Protein AF-A0A5J6V3A1-F1 (afdb_monomer_lite)

Radius of gyration: 22.21 Å; chains: 1; bounding box: 50×38×65 Å

Structure (mmCIF, N/CA/C/O backbone):
data_AF-A0A5J6V3A1-F1
#
_entry.id   AF-A0A5J6V3A1-F1
#
loop_
_atom_site.group_PDB
_atom_site.id
_atom_site.type_symbol
_atom_site.label_atom_id
_atom_site.label_alt_id
_atom_site.label_comp_id
_atom_site.label_asym_id
_atom_site.label_entity_id
_atom_site.label_seq_id
_atom_site.pdbx_PDB_ins_code
_atom_site.Cartn_x
_atom_site.Cartn_y
_atom_site.Cartn_z
_atom_site.occupancy
_atom_site.B_iso_or_equiv
_atom_site.auth_seq_id
_atom_site.auth_comp_id
_atom_site.auth_asym_id
_atom_site.auth_atom_id
_atom_site.pdbx_PDB_model_num
ATOM 1 N N . MET A 1 1 ? 9.338 -2.846 -29.644 1.00 92.56 1 MET A N 1
ATOM 2 C CA . MET A 1 1 ? 8.133 -1.983 -29.623 1.00 92.56 1 MET A CA 1
ATOM 3 C C . MET A 1 1 ? 8.100 -1.282 -28.281 1.00 92.56 1 MET A C 1
ATOM 5 O O . MET A 1 1 ? 8.384 -1.949 -27.296 1.00 92.56 1 MET A O 1
ATOM 9 N N . THR A 1 2 ? 7.813 0.016 -28.236 1.00 95.12 2 THR A N 1
ATOM 10 C CA . THR A 1 2 ? 7.648 0.741 -26.967 1.00 95.12 2 THR A CA 1
ATOM 11 C C . THR A 1 2 ? 6.219 0.619 -26.438 1.00 95.12 2 THR A C 1
ATOM 13 O O . THR A 1 2 ? 5.300 0.326 -27.207 1.00 95.12 2 THR A O 1
ATOM 16 N N . PHE A 1 3 ? 6.050 0.795 -25.132 1.00 95.31 3 PHE A N 1
ATOM 17 C CA . PHE A 1 3 ? 4.765 0.828 -24.439 1.00 95.31 3 PHE A CA 1
ATOM 18 C C . PHE A 1 3 ? 4.847 1.762 -23.229 1.00 95.31 3 PHE A C 1
ATOM 20 O O . PHE A 1 3 ? 5.939 2.014 -22.716 1.00 95.31 3 PHE A O 1
ATOM 27 N N . ASP A 1 4 ? 3.701 2.266 -22.789 1.00 95.00 4 ASP A N 1
ATOM 28 C CA . ASP A 1 4 ? 3.637 3.192 -21.663 1.00 95.00 4 ASP A CA 1
ATOM 29 C C . ASP A 1 4 ? 3.921 2.459 -20.347 1.00 95.00 4 ASP A C 1
ATOM 31 O O . ASP A 1 4 ? 3.478 1.329 -20.138 1.00 95.00 4 ASP A O 1
ATOM 35 N N . VAL A 1 5 ? 4.674 3.111 -19.464 1.00 95.62 5 VAL A N 1
ATOM 36 C CA . VAL A 1 5 ? 4.904 2.673 -18.083 1.00 95.62 5 VAL A CA 1
ATOM 37 C C . VAL A 1 5 ? 4.586 3.836 -17.147 1.00 95.62 5 VAL A C 1
ATOM 39 O O . VAL A 1 5 ? 4.706 4.988 -17.569 1.00 95.62 5 VAL A O 1
ATOM 42 N N . PRO A 1 6 ? 4.217 3.568 -15.885 1.00 94.00 6 PRO A N 1
ATOM 43 C CA . PRO A 1 6 ? 4.118 4.599 -14.863 1.00 94.00 6 PRO A CA 1
ATOM 44 C C . PRO A 1 6 ? 5.380 5.456 -14.803 1.00 94.00 6 PRO A C 1
ATOM 46 O O . PRO A 1 6 ? 6.476 4.957 -14.522 1.00 94.00 6 PRO A O 1
ATOM 49 N N . THR A 1 7 ? 5.217 6.751 -15.061 1.00 94.94 7 THR A N 1
ATOM 50 C CA . THR A 1 7 ? 6.328 7.699 -15.102 1.00 94.94 7 THR A CA 1
ATOM 51 C C . THR A 1 7 ? 5.914 9.088 -14.642 1.00 94.94 7 THR A C 1
ATOM 53 O O . THR A 1 7 ? 4.738 9.440 -14.689 1.00 94.94 7 THR A O 1
ATOM 56 N N . TYR A 1 8 ? 6.887 9.894 -14.221 1.00 92.81 8 TYR A N 1
ATOM 57 C CA . TYR A 1 8 ? 6.699 11.294 -13.843 1.00 92.81 8 TYR A CA 1
ATOM 58 C C . TYR A 1 8 ? 7.829 12.174 -14.388 1.00 92.81 8 TYR A C 1
ATOM 60 O O . TYR A 1 8 ? 8.911 11.678 -14.711 1.00 92.81 8 TYR A O 1
ATOM 68 N N . GLU A 1 9 ? 7.576 13.479 -14.499 1.00 91.88 9 GLU A N 1
ATOM 69 C CA . GLU A 1 9 ? 8.603 14.443 -14.893 1.00 91.88 9 GLU A CA 1
ATOM 70 C C . GLU A 1 9 ? 9.568 14.700 -13.732 1.00 91.88 9 GLU A C 1
ATOM 72 O O . GLU A 1 9 ? 9.163 15.130 -12.650 1.00 91.88 9 GLU A O 1
ATOM 77 N N . TRP A 1 10 ? 10.861 14.479 -13.966 1.00 88.31 10 TRP A N 1
ATOM 78 C CA . TRP A 1 10 ? 11.903 14.741 -12.974 1.00 88.31 10 TRP A CA 1
ATOM 79 C C . TRP A 1 10 ? 13.018 15.603 -13.550 1.00 88.31 10 TRP A C 1
ATOM 81 O O . TRP A 1 10 ? 13.708 15.211 -14.491 1.00 88.31 10 TRP A O 1
ATOM 91 N N . GLY A 1 11 ? 13.214 16.775 -12.943 1.00 83.25 11 GLY A N 1
ATOM 92 C CA . GLY A 1 11 ? 14.235 17.748 -13.336 1.00 83.25 11 GLY A CA 1
ATOM 93 C C . GLY A 1 11 ? 15.641 17.469 -12.799 1.00 83.25 11 GLY A C 1
ATOM 94 O O . GLY A 1 11 ? 16.512 18.308 -12.995 1.00 83.25 11 GLY A O 1
ATOM 95 N N . ARG A 1 12 ? 15.871 16.327 -12.128 1.00 79.19 12 ARG A N 1
ATOM 96 C CA . ARG A 1 12 ? 17.142 15.955 -11.460 1.00 79.19 12 ARG A CA 1
ATOM 97 C C . ARG A 1 12 ? 17.526 16.823 -10.253 1.00 79.19 12 ARG A C 1
ATOM 99 O O . ARG A 1 12 ? 18.622 16.687 -9.713 1.00 79.19 12 ARG A O 1
ATOM 106 N N . ASP A 1 13 ? 16.613 17.677 -9.799 1.00 68.44 13 ASP A N 1
ATOM 107 C CA . ASP A 1 13 ? 16.773 18.479 -8.590 1.00 68.44 13 ASP A CA 1
ATOM 108 C C . ASP A 1 13 ? 16.207 17.716 -7.381 1.00 68.44 13 ASP A C 1
ATOM 110 O O . ASP A 1 13 ? 15.002 17.480 -7.290 1.00 68.44 13 ASP A O 1
ATOM 114 N N . GLY A 1 14 ? 17.082 17.342 -6.442 1.00 62.19 14 GLY A N 1
ATOM 115 C CA . GLY A 1 14 ? 16.718 16.615 -5.220 1.00 62.19 14 GLY A CA 1
ATOM 116 C C . GLY A 1 14 ? 16.591 15.097 -5.411 1.00 62.19 14 GLY A C 1
ATOM 117 O O . GLY A 1 14 ? 16.092 14.614 -6.426 1.00 62.19 14 GLY A O 1
ATOM 118 N N . GLY A 1 15 ? 17.056 14.346 -4.410 1.00 57.41 15 GLY A N 1
ATOM 119 C CA . GLY A 1 15 ? 16.914 12.893 -4.318 1.00 57.41 15 GLY A CA 1
ATOM 120 C C . GLY A 1 15 ? 16.138 12.520 -3.059 1.00 57.41 15 GLY A C 1
ATOM 121 O O . GLY A 1 15 ? 16.185 13.245 -2.066 1.00 57.41 15 GLY A O 1
ATOM 122 N N . MET A 1 16 ? 15.403 11.411 -3.105 1.00 64.12 16 MET A N 1
ATOM 123 C CA . MET A 1 16 ? 14.977 10.744 -1.876 1.00 64.12 16 MET A CA 1
ATOM 124 C C . MET A 1 16 ? 16.150 9.884 -1.385 1.00 64.12 16 MET A C 1
ATOM 126 O O . MET A 1 16 ? 16.765 9.173 -2.177 1.00 64.12 16 MET A O 1
ATOM 130 N N . ASP A 1 17 ? 16.479 9.976 -0.094 1.00 68.00 17 ASP A N 1
ATOM 131 C CA . ASP A 1 17 ? 17.671 9.342 0.497 1.00 68.00 17 ASP A CA 1
ATOM 132 C C . ASP A 1 17 ? 17.506 7.829 0.755 1.00 68.00 17 ASP A C 1
ATOM 134 O O . ASP A 1 17 ? 18.396 7.194 1.330 1.00 68.00 17 ASP A O 1
ATOM 138 N N . ALA A 1 18 ? 16.374 7.230 0.368 1.00 81.81 18 ALA A N 1
ATOM 139 C CA . ALA A 1 18 ? 16.118 5.816 0.601 1.00 81.81 18 ALA A CA 1
ATOM 140 C C . ALA A 1 18 ? 16.573 4.949 -0.586 1.00 81.81 18 ALA A C 1
ATOM 142 O O . ALA A 1 18 ? 16.558 5.355 -1.748 1.00 81.81 18 ALA A O 1
ATOM 143 N N . GLY A 1 19 ? 17.013 3.728 -0.278 1.00 88.81 19 GLY A N 1
ATOM 144 C CA . GLY A 1 19 ? 17.429 2.752 -1.279 1.00 88.81 19 GLY A CA 1
ATOM 145 C C . GLY A 1 19 ? 16.261 1.878 -1.719 1.00 88.81 19 GLY A C 1
ATOM 146 O O . GLY A 1 19 ? 15.677 1.169 -0.902 1.00 88.81 19 GLY A O 1
ATOM 147 N N . VAL A 1 20 ? 15.968 1.876 -3.015 1.00 91.56 20 VAL A N 1
ATOM 148 C CA . VAL A 1 20 ? 15.011 0.969 -3.652 1.00 91.56 20 VAL A CA 1
ATOM 149 C C . VAL A 1 20 ? 15.781 -0.211 -4.227 1.00 91.56 20 VAL A C 1
ATOM 151 O O . VAL A 1 20 ? 16.593 -0.043 -5.132 1.00 91.56 20 VAL A O 1
ATOM 154 N N . THR A 1 21 ? 15.561 -1.416 -3.703 1.00 94.62 21 THR A N 1
ATOM 155 C CA . THR A 1 21 ? 16.256 -2.631 -4.158 1.00 94.62 21 THR A CA 1
ATOM 156 C C . THR A 1 21 ? 15.282 -3.787 -4.327 1.00 94.62 21 THR A C 1
ATOM 158 O O . THR A 1 21 ? 14.462 -4.058 -3.453 1.00 94.62 21 THR A O 1
ATOM 161 N N . GLY A 1 22 ? 15.398 -4.506 -5.439 1.00 95.88 22 GLY A N 1
ATOM 162 C CA . GLY A 1 22 ? 14.545 -5.647 -5.759 1.00 95.88 22 GLY A CA 1
ATOM 163 C C . GLY A 1 22 ? 14.758 -6.083 -7.198 1.00 95.88 22 GLY A C 1
ATOM 164 O O . GLY A 1 22 ? 15.823 -5.845 -7.759 1.00 95.88 22 GLY A O 1
ATOM 165 N N . HIS A 1 23 ? 13.762 -6.727 -7.789 1.00 97.44 23 HIS A N 1
ATOM 166 C CA . HIS A 1 23 ? 13.745 -7.097 -9.200 1.00 97.44 23 HIS A CA 1
ATOM 167 C C . HIS A 1 23 ? 12.612 -6.370 -9.917 1.00 97.44 23 HIS A C 1
ATOM 169 O O . HIS A 1 23 ? 11.552 -6.130 -9.333 1.00 97.44 23 HIS A O 1
ATOM 175 N N . LEU A 1 24 ? 12.839 -6.027 -11.185 1.00 97.56 24 LEU A N 1
ATOM 176 C CA . LEU A 1 24 ? 11.811 -5.419 -12.024 1.00 97.56 24 LEU A CA 1
ATOM 177 C C . LEU A 1 24 ? 10.818 -6.483 -12.492 1.00 97.56 24 LEU A C 1
ATOM 179 O O . LEU A 1 24 ? 11.207 -7.461 -13.122 1.00 97.56 24 LEU A O 1
ATOM 183 N N . GLY A 1 25 ? 9.535 -6.268 -12.245 1.00 97.19 25 GLY A N 1
ATOM 184 C CA . GLY A 1 25 ? 8.440 -7.032 -12.829 1.00 97.19 25 GLY A CA 1
ATOM 185 C C . GLY A 1 25 ? 7.496 -6.137 -13.623 1.00 97.19 25 GLY A C 1
ATOM 186 O O . GLY A 1 25 ? 7.561 -4.910 -13.531 1.00 97.19 25 GLY A O 1
ATOM 187 N N . PHE A 1 26 ? 6.597 -6.754 -14.384 1.00 96.75 26 PHE A N 1
ATOM 188 C CA . PHE A 1 26 ? 5.549 -6.041 -15.101 1.00 96.75 26 PHE A CA 1
ATOM 189 C C . PHE A 1 26 ? 4.239 -6.812 -15.064 1.00 96.75 26 PHE A C 1
ATOM 191 O O . PHE A 1 26 ? 4.223 -8.012 -15.337 1.00 96.75 26 PHE A O 1
ATOM 198 N N . THR A 1 27 ? 3.123 -6.114 -14.873 1.00 93.81 27 THR A N 1
ATOM 199 C CA . THR A 1 27 ? 1.812 -6.736 -15.061 1.00 93.81 27 THR A CA 1
ATOM 200 C C . THR A 1 27 ? 1.640 -7.121 -16.528 1.00 93.81 27 THR A C 1
ATOM 202 O O . THR A 1 27 ? 2.394 -6.679 -17.410 1.00 93.81 27 THR A O 1
ATOM 205 N N . ASP A 1 28 ? 0.623 -7.923 -16.823 1.00 87.81 28 ASP A N 1
ATOM 206 C CA . ASP A 1 28 ? 0.261 -8.244 -18.207 1.00 87.81 28 ASP A CA 1
ATOM 207 C C . ASP A 1 28 ? -0.035 -6.978 -19.041 1.00 87.81 28 ASP A C 1
ATOM 209 O O . ASP A 1 28 ? 0.227 -6.939 -20.246 1.00 87.81 28 ASP A O 1
ATOM 213 N N . GLU A 1 29 ? -0.500 -5.915 -18.381 1.00 85.75 29 GLU A N 1
ATOM 214 C CA . GLU A 1 29 ? -0.837 -4.611 -18.965 1.00 85.75 29 GLU A CA 1
ATOM 215 C C . GLU A 1 29 ? 0.377 -3.678 -19.122 1.00 85.75 29 GLU A C 1
ATOM 217 O O . GLU A 1 29 ? 0.293 -2.686 -19.839 1.00 85.75 29 GLU A O 1
ATOM 222 N N . GLY A 1 30 ? 1.530 -4.023 -18.534 1.00 88.25 30 GLY A N 1
ATOM 223 C CA . GLY A 1 30 ? 2.765 -3.236 -18.635 1.00 88.25 30 GLY A CA 1
ATOM 224 C C . GLY A 1 30 ? 3.064 -2.338 -17.432 1.00 88.25 30 GLY A C 1
ATOM 225 O O . GLY A 1 30 ? 4.012 -1.561 -17.490 1.00 88.25 30 GLY A O 1
ATOM 226 N N . CYS A 1 31 ? 2.325 -2.474 -16.330 1.00 94.94 31 CYS A N 1
ATOM 227 C CA . CYS A 1 31 ? 2.589 -1.736 -15.095 1.00 94.94 31 CYS A CA 1
ATOM 228 C C . CYS A 1 31 ? 3.828 -2.268 -14.391 1.00 94.94 31 CYS A C 1
ATOM 230 O O . CYS A 1 31 ? 3.916 -3.463 -14.114 1.00 94.94 31 CYS A O 1
ATOM 232 N N . THR A 1 32 ? 4.771 -1.385 -14.094 1.00 97.25 32 THR A N 1
ATOM 233 C CA . THR A 1 32 ? 6.047 -1.719 -13.465 1.00 97.25 32 THR A CA 1
ATOM 234 C C . THR A 1 32 ? 5.873 -2.071 -11.992 1.00 97.25 32 THR A C 1
ATOM 236 O O . THR A 1 32 ? 5.132 -1.420 -11.259 1.00 97.25 32 THR A O 1
ATOM 239 N N . MET A 1 33 ? 6.573 -3.109 -11.548 1.00 96.50 33 MET A N 1
ATOM 240 C CA . MET A 1 33 ? 6.548 -3.569 -10.163 1.00 96.50 33 MET A CA 1
ATOM 241 C C . MET A 1 33 ? 7.957 -3.843 -9.647 1.00 96.50 33 MET A C 1
ATOM 243 O O . MET A 1 33 ? 8.837 -4.262 -10.399 1.00 96.50 33 MET A O 1
ATOM 247 N N . LEU A 1 34 ? 8.143 -3.660 -8.347 1.00 96.38 34 LEU A N 1
ATOM 248 C CA . LEU A 1 34 ? 9.306 -4.086 -7.591 1.00 96.38 34 LEU A CA 1
ATOM 249 C C . LEU A 1 34 ? 8.948 -5.343 -6.804 1.00 96.38 34 LEU A C 1
ATOM 251 O O . LEU A 1 34 ? 8.040 -5.315 -5.979 1.00 96.38 34 LEU A O 1
ATOM 255 N N . TYR A 1 35 ? 9.675 -6.435 -7.003 1.00 95.81 35 TYR A N 1
ATOM 256 C CA . TYR A 1 35 ? 9.443 -7.659 -6.236 1.00 95.81 35 TYR A CA 1
ATOM 257 C C . TYR A 1 35 ? 10.741 -8.248 -5.691 1.00 95.81 35 TYR A C 1
ATOM 259 O O . TYR A 1 35 ? 11.834 -7.972 -6.191 1.00 95.81 35 TYR A O 1
ATOM 267 N N . GLN A 1 36 ? 10.616 -9.072 -4.654 1.00 94.62 36 GLN A N 1
ATOM 268 C CA . GLN A 1 36 ? 11.711 -9.910 -4.174 1.00 94.62 36 GLN A CA 1
ATOM 269 C C . GLN A 1 36 ? 11.541 -11.325 -4.739 1.00 94.62 36 GLN A C 1
ATOM 271 O O . GLN A 1 36 ? 10.413 -11.823 -4.753 1.00 94.62 36 GLN A O 1
ATOM 276 N N . PRO A 1 37 ? 12.615 -12.002 -5.187 1.00 93.00 37 PRO A N 1
ATOM 277 C CA . PRO A 1 37 ? 12.516 -13.376 -5.669 1.00 93.00 37 PRO A CA 1
ATOM 278 C C . PRO A 1 37 ? 11.875 -14.303 -4.628 1.00 93.00 37 PRO A C 1
ATOM 280 O O . PRO A 1 37 ? 12.318 -14.355 -3.478 1.00 93.00 37 PRO A O 1
ATOM 283 N N . GLY A 1 38 ? 10.844 -15.045 -5.036 1.00 92.06 38 GLY A N 1
ATOM 284 C CA . GLY A 1 38 ? 10.031 -15.892 -4.159 1.00 92.06 38 GLY A CA 1
ATOM 285 C C . GLY A 1 38 ? 8.916 -15.159 -3.402 1.00 92.06 38 GLY A C 1
ATOM 286 O O . GLY A 1 38 ? 8.295 -15.761 -2.526 1.00 92.06 38 GLY A O 1
ATOM 287 N N . GLN A 1 39 ? 8.688 -13.876 -3.699 1.00 92.25 39 GLN A N 1
ATOM 288 C CA . GLN A 1 39 ? 7.607 -13.034 -3.166 1.00 92.25 39 GLN A CA 1
ATOM 289 C C . GLN A 1 39 ? 6.914 -12.257 -4.296 1.00 92.25 39 GLN A C 1
ATOM 291 O O . GLN A 1 39 ? 6.569 -11.083 -4.156 1.00 92.25 39 GLN A O 1
ATOM 296 N N . GLU A 1 40 ? 6.752 -12.891 -5.456 1.00 93.31 40 GLU A N 1
ATOM 297 C CA . GLU A 1 40 ? 6.130 -12.285 -6.636 1.00 93.31 40 GLU A CA 1
ATOM 298 C C . GLU A 1 40 ? 4.679 -11.843 -6.361 1.00 93.31 40 GLU A C 1
ATOM 300 O O . GLU A 1 40 ? 4.197 -10.886 -6.955 1.00 93.31 40 GLU A O 1
ATOM 305 N N . ASP A 1 41 ? 3.984 -12.496 -5.430 1.00 90.38 41 ASP A N 1
ATOM 306 C CA . ASP A 1 41 ? 2.632 -12.147 -4.981 1.00 90.38 41 ASP A CA 1
ATOM 307 C C . ASP A 1 41 ? 2.569 -10.900 -4.083 1.00 90.38 41 ASP A C 1
ATOM 309 O O . ASP A 1 41 ? 1.478 -10.410 -3.804 1.00 90.38 41 ASP A O 1
ATOM 313 N N . LYS A 1 42 ? 3.724 -10.367 -3.667 1.00 90.31 42 LYS A N 1
ATOM 314 C CA . LYS A 1 42 ? 3.866 -9.160 -2.836 1.00 90.31 42 LYS A CA 1
ATOM 315 C C . LYS A 1 42 ? 4.568 -8.018 -3.568 1.00 90.31 42 LYS A C 1
ATOM 317 O O . LYS A 1 42 ? 5.131 -7.125 -2.940 1.00 90.31 42 LYS A O 1
ATOM 322 N N . ALA A 1 43 ? 4.594 -8.079 -4.896 1.00 93.44 43 ALA A N 1
ATOM 323 C CA . ALA A 1 43 ? 5.264 -7.089 -5.721 1.00 93.44 43 ALA A CA 1
ATOM 324 C C . ALA A 1 43 ? 4.640 -5.698 -5.534 1.00 93.44 43 ALA A C 1
ATOM 326 O O . ALA A 1 43 ? 3.443 -5.528 -5.726 1.00 93.44 43 ALA A O 1
ATOM 327 N N . LEU A 1 44 ? 5.434 -4.690 -5.194 1.00 92.81 44 LEU A N 1
ATOM 328 C CA . LEU A 1 44 ? 4.946 -3.328 -4.997 1.00 92.81 44 LEU A CA 1
ATOM 329 C C . LEU A 1 44 ? 4.917 -2.565 -6.328 1.00 92.81 44 LEU A C 1
ATOM 331 O O . LEU A 1 44 ? 5.827 -2.743 -7.141 1.00 92.81 44 LEU A O 1
ATOM 335 N N . PRO A 1 45 ? 3.928 -1.690 -6.565 1.00 94.69 45 PRO A N 1
ATOM 336 C CA . PRO A 1 45 ? 3.967 -0.726 -7.660 1.00 94.69 45 PRO A CA 1
ATOM 337 C C . PRO A 1 45 ? 5.276 0.059 -7.690 1.00 94.69 45 PRO A C 1
ATOM 339 O O . PRO A 1 45 ? 5.772 0.481 -6.647 1.00 94.69 45 PRO A O 1
ATOM 342 N N . LEU A 1 46 ? 5.824 0.265 -8.883 1.00 95.75 46 LEU A N 1
ATOM 343 C CA . LEU A 1 46 ? 7.088 0.966 -9.094 1.00 95.75 46 LEU A CA 1
ATOM 344 C C . LEU A 1 46 ? 6.917 2.024 -10.182 1.00 95.75 46 LEU A C 1
ATOM 346 O O . LEU A 1 46 ? 6.361 1.723 -11.233 1.00 95.75 46 LEU A O 1
ATOM 350 N N . VAL A 1 47 ? 7.410 3.237 -9.961 1.00 95.56 47 VAL A N 1
ATOM 351 C CA . VAL A 1 47 ? 7.349 4.360 -10.909 1.00 95.56 47 VAL A CA 1
ATOM 352 C C . VAL A 1 47 ? 8.765 4.857 -11.179 1.00 95.56 47 VAL A C 1
ATOM 354 O O . VAL A 1 47 ? 9.548 5.041 -10.246 1.00 95.56 47 VAL A O 1
ATOM 357 N N . PHE A 1 48 ? 9.081 5.089 -12.454 1.00 95.25 48 PHE A N 1
ATOM 358 C CA . PHE A 1 48 ? 10.380 5.606 -12.893 1.00 95.25 48 PHE A CA 1
ATOM 359 C C . PHE A 1 48 ? 10.274 7.063 -13.375 1.00 95.25 48 PHE A C 1
ATOM 361 O O . PHE A 1 48 ? 9.205 7.473 -13.822 1.00 95.25 48 PHE A O 1
ATOM 368 N N . PRO A 1 49 ? 11.344 7.870 -13.317 1.00 94.38 49 PRO A N 1
ATOM 369 C CA . PRO A 1 49 ? 11.329 9.212 -13.884 1.00 94.38 49 PRO A CA 1
ATOM 370 C C . PRO A 1 49 ? 11.550 9.183 -15.394 1.00 94.38 49 PRO A C 1
ATOM 372 O O . PRO A 1 49 ? 12.417 8.459 -15.877 1.00 94.38 49 PRO A O 1
ATOM 375 N N . ASN A 1 50 ? 10.836 10.040 -16.128 1.00 95.19 50 ASN A N 1
ATOM 376 C CA . ASN A 1 50 ? 11.045 10.295 -17.561 1.00 95.19 50 ASN A CA 1
ATOM 377 C C . ASN A 1 50 ? 11.211 9.011 -18.413 1.00 95.19 50 ASN A C 1
ATOM 379 O O . ASN A 1 50 ? 12.057 8.952 -19.308 1.00 95.19 50 ASN A O 1
ATOM 383 N N . ALA A 1 51 ? 10.442 7.968 -18.104 1.00 96.25 51 ALA A N 1
ATOM 384 C CA . ALA A 1 51 ? 10.683 6.614 -18.576 1.00 96.25 51 ALA A CA 1
ATOM 385 C C . ALA A 1 51 ? 9.631 6.115 -19.575 1.00 96.25 51 ALA A C 1
ATOM 387 O O . ALA A 1 51 ? 8.510 6.610 -19.673 1.00 96.25 51 ALA A O 1
ATOM 388 N N . THR A 1 52 ? 9.997 5.086 -20.333 1.00 96.62 52 THR A N 1
ATOM 389 C CA . THR A 1 52 ? 9.126 4.349 -21.252 1.00 96.62 52 THR A CA 1
ATOM 390 C C . THR A 1 52 ? 9.483 2.862 -21.217 1.00 96.62 52 THR A C 1
ATOM 392 O O . THR A 1 52 ? 10.635 2.478 -21.006 1.00 96.62 52 THR A O 1
ATOM 395 N N . GLY A 1 53 ? 8.496 1.995 -21.433 1.00 96.69 53 GLY A N 1
ATOM 396 C CA . GLY A 1 53 ? 8.706 0.559 -21.562 1.00 96.69 53 GLY A CA 1
ATOM 397 C C . GLY A 1 53 ? 9.162 0.172 -22.968 1.00 96.69 53 GLY A C 1
ATOM 398 O O . GLY A 1 53 ? 8.670 0.694 -23.970 1.00 96.69 53 GLY A O 1
ATOM 399 N N . ILE A 1 54 ? 10.064 -0.803 -23.075 1.00 96.38 54 ILE A N 1
ATOM 400 C CA . ILE A 1 54 ? 10.436 -1.436 -24.344 1.00 96.38 54 ILE A CA 1
ATOM 401 C C . ILE A 1 54 ? 10.238 -2.948 -24.275 1.00 96.38 54 ILE A C 1
ATOM 403 O O . ILE A 1 54 ? 10.648 -3.616 -23.331 1.00 96.38 54 ILE A O 1
ATOM 407 N N . ARG A 1 55 ? 9.594 -3.499 -25.307 1.00 95.69 55 ARG A N 1
ATOM 408 C CA . ARG A 1 55 ? 9.475 -4.936 -25.562 1.00 95.69 55 ARG A CA 1
ATOM 409 C C . ARG A 1 55 ? 10.358 -5.322 -26.744 1.00 95.69 55 ARG A C 1
ATOM 411 O O . ARG A 1 55 ? 10.150 -4.828 -27.863 1.00 95.69 55 ARG A O 1
ATOM 418 N N . TYR A 1 56 ? 11.325 -6.192 -26.485 1.00 95.38 56 TYR A N 1
ATOM 419 C CA . TYR A 1 56 ? 12.265 -6.731 -27.466 1.00 95.38 56 TYR A CA 1
ATOM 420 C C . TYR A 1 56 ? 11.634 -7.842 -28.308 1.00 95.38 56 TYR A C 1
ATOM 422 O O . TYR A 1 56 ? 10.555 -8.353 -27.994 1.00 95.38 56 TYR A O 1
ATOM 430 N N . SER A 1 57 ? 12.291 -8.209 -29.411 1.00 95.25 57 SER A N 1
ATOM 431 C CA . SER A 1 57 ? 11.755 -9.205 -30.347 1.00 95.25 57 SER A CA 1
ATOM 432 C C . SER A 1 57 ? 11.671 -10.611 -29.745 1.00 95.25 57 SER A C 1
ATOM 434 O O . SER A 1 57 ? 10.779 -11.385 -30.093 1.00 95.25 57 SER A O 1
ATOM 436 N N . ASN A 1 58 ? 12.552 -10.909 -28.791 1.00 94.75 58 ASN A N 1
ATOM 437 C CA . ASN A 1 58 ? 12.574 -12.148 -28.021 1.00 94.75 58 ASN A CA 1
ATOM 438 C C . ASN A 1 58 ? 11.573 -12.185 -26.844 1.00 94.75 58 ASN A C 1
ATOM 440 O O . ASN A 1 58 ? 11.556 -13.160 -26.097 1.00 94.75 58 ASN A O 1
ATOM 444 N N . GLY A 1 59 ? 10.752 -11.143 -26.673 1.00 93.38 59 GLY A N 1
ATOM 445 C CA . GLY A 1 59 ? 9.744 -11.051 -25.616 1.00 93.38 59 GLY A CA 1
ATOM 446 C C . GLY A 1 59 ? 10.228 -10.428 -24.306 1.00 93.38 59 GLY A C 1
ATOM 447 O O . GLY A 1 59 ? 9.384 -10.123 -23.467 1.00 93.38 59 GLY A O 1
ATOM 448 N N . ALA A 1 60 ? 11.531 -10.179 -24.137 1.00 95.62 60 ALA A N 1
ATOM 449 C CA . ALA A 1 60 ? 12.038 -9.481 -22.960 1.00 95.62 60 ALA A CA 1
ATOM 450 C C . ALA A 1 60 ? 11.447 -8.065 -22.863 1.00 95.62 60 ALA A C 1
ATOM 452 O O . ALA A 1 60 ? 11.217 -7.395 -23.879 1.00 95.62 60 ALA A O 1
ATOM 453 N N . ARG A 1 61 ? 11.214 -7.607 -21.632 1.00 96.94 61 ARG A N 1
ATOM 454 C CA . ARG A 1 61 ? 10.720 -6.263 -21.323 1.00 96.94 61 ARG A CA 1
ATOM 455 C C . ARG A 1 61 ? 11.746 -5.499 -20.499 1.00 96.94 61 ARG A C 1
ATOM 457 O O . ARG A 1 61 ? 12.460 -6.092 -19.696 1.00 96.94 61 ARG A O 1
ATOM 464 N N . ALA A 1 62 ? 11.818 -4.193 -20.702 1.00 97.12 62 ALA A N 1
ATOM 465 C CA . ALA A 1 62 ? 12.702 -3.307 -19.963 1.00 97.12 62 ALA A CA 1
ATOM 466 C C . ALA A 1 62 ? 12.095 -1.910 -19.820 1.00 97.12 62 ALA A C 1
ATOM 468 O O . ALA A 1 62 ? 11.167 -1.560 -20.552 1.00 97.12 62 ALA A O 1
ATOM 469 N N . VAL A 1 63 ? 12.640 -1.126 -18.894 1.00 97.69 63 VAL A N 1
ATOM 470 C CA . VAL A 1 63 ? 12.352 0.304 -18.736 1.00 97.69 63 VAL A CA 1
ATOM 471 C C . VAL A 1 63 ? 13.575 1.098 -19.177 1.00 97.69 63 VAL A C 1
ATOM 473 O O . VAL A 1 63 ? 14.691 0.800 -18.745 1.00 97.69 63 VAL A O 1
ATOM 476 N N . ILE A 1 64 ? 13.358 2.089 -20.036 1.00 97.06 64 ILE A N 1
ATOM 477 C CA . ILE A 1 64 ? 14.390 2.976 -20.576 1.00 97.06 64 ILE A CA 1
ATOM 478 C C . ILE A 1 64 ? 13.981 4.443 -20.433 1.00 97.06 64 ILE A C 1
ATOM 480 O O . ILE A 1 64 ? 12.795 4.733 -20.278 1.00 97.06 64 ILE A O 1
ATOM 484 N N . ASP A 1 65 ? 14.940 5.357 -20.515 1.00 95.62 65 ASP A N 1
ATOM 485 C CA . ASP A 1 65 ? 14.685 6.792 -20.656 1.00 95.62 65 ASP A CA 1
ATOM 486 C C . ASP A 1 65 ? 14.500 7.210 -22.135 1.00 95.62 65 ASP A C 1
ATOM 488 O O . ASP A 1 65 ? 14.492 6.380 -23.054 1.00 95.62 65 ASP A O 1
ATOM 492 N N . GLU A 1 66 ? 14.372 8.518 -22.384 1.00 93.50 66 GLU A N 1
ATOM 493 C CA . GLU A 1 66 ? 14.238 9.087 -23.734 1.00 93.50 66 GLU A CA 1
ATOM 494 C C . GLU A 1 66 ? 15.475 8.891 -24.640 1.00 93.50 66 GLU A C 1
ATOM 496 O O . GLU A 1 66 ? 15.353 8.919 -25.869 1.00 93.50 66 GLU A O 1
ATOM 501 N N . HIS A 1 67 ? 16.658 8.667 -24.059 1.00 93.44 67 HIS A N 1
ATOM 502 C CA . HIS A 1 67 ? 17.914 8.416 -24.771 1.00 93.44 67 HIS A CA 1
ATOM 503 C C . HIS A 1 67 ? 18.145 6.923 -25.047 1.00 93.44 67 HIS A C 1
ATOM 505 O O . HIS A 1 67 ? 19.052 6.561 -25.804 1.00 93.44 67 HIS A O 1
ATOM 511 N N . GLY A 1 68 ? 17.299 6.055 -24.486 1.00 94.25 68 GLY A N 1
ATOM 512 C CA . GLY A 1 68 ? 17.444 4.606 -24.545 1.00 94.25 68 GLY A CA 1
ATOM 513 C C . GLY A 1 68 ? 18.369 4.037 -23.470 1.00 94.25 68 GLY A C 1
ATOM 514 O O . GLY A 1 68 ? 18.729 2.860 -23.563 1.00 94.25 68 GLY A O 1
ATOM 515 N N . ASP A 1 69 ? 18.749 4.844 -22.480 1.00 96.06 69 ASP A N 1
ATOM 516 C CA . ASP A 1 69 ? 19.475 4.405 -21.296 1.00 96.06 69 ASP A CA 1
ATOM 517 C C . ASP A 1 69 ? 18.545 3.555 -20.420 1.00 96.06 69 ASP A C 1
ATOM 519 O O . ASP A 1 69 ? 17.341 3.786 -20.337 1.00 96.06 69 ASP A O 1
ATOM 523 N N . LEU A 1 70 ? 19.087 2.509 -19.809 1.00 95.50 70 LEU A N 1
ATOM 524 C CA . LEU A 1 70 ? 18.342 1.407 -19.219 1.00 95.50 70 LEU A CA 1
ATOM 525 C C . LEU A 1 70 ? 18.225 1.550 -17.700 1.00 95.50 70 LEU A C 1
ATOM 527 O O . LEU A 1 70 ? 19.221 1.475 -16.977 1.00 95.50 70 LEU A O 1
ATOM 531 N N . TYR A 1 71 ? 16.984 1.653 -17.226 1.00 96.25 71 TYR A N 1
ATOM 532 C CA . TYR A 1 71 ? 16.649 1.534 -15.809 1.00 96.25 71 TYR A CA 1
ATOM 533 C C . TYR A 1 71 ? 16.670 0.075 -15.347 1.00 96.25 71 TYR A C 1
ATOM 535 O O . TYR A 1 71 ? 17.192 -0.254 -14.286 1.00 96.25 71 TYR A O 1
ATOM 543 N N . GLY A 1 72 ? 16.122 -0.846 -16.131 1.00 95.81 72 GLY A N 1
ATOM 544 C CA . GLY A 1 72 ? 16.113 -2.246 -15.728 1.00 95.81 72 GLY A CA 1
ATOM 545 C C . GLY A 1 72 ? 15.455 -3.154 -16.743 1.00 95.81 72 GLY A C 1
ATOM 546 O O . GLY A 1 72 ? 14.729 -2.705 -17.627 1.00 95.81 72 GLY A O 1
ATOM 547 N N . VAL A 1 73 ? 15.712 -4.448 -16.591 1.00 96.56 73 VAL A N 1
ATOM 548 C CA . VAL A 1 73 ? 15.129 -5.520 -17.401 1.00 96.56 73 VAL A CA 1
ATOM 549 C C . VAL A 1 73 ? 14.256 -6.380 -16.503 1.00 96.56 73 VAL A C 1
ATOM 551 O O . VAL A 1 73 ? 14.609 -6.647 -15.357 1.00 96.56 73 VAL A O 1
ATOM 554 N N . GLU A 1 74 ? 13.119 -6.821 -17.026 1.00 97.31 74 GLU A N 1
ATOM 555 C CA . GLU A 1 74 ? 12.224 -7.729 -16.325 1.00 97.31 74 GLU A CA 1
ATOM 556 C C . GLU A 1 74 ? 12.952 -8.978 -15.804 1.00 97.31 74 GLU A C 1
ATOM 558 O O . GLU A 1 74 ? 13.704 -9.634 -16.526 1.00 97.31 74 GLU A O 1
ATOM 563 N N . GLY A 1 75 ? 12.709 -9.307 -14.538 1.00 96.38 75 GLY A N 1
ATOM 564 C CA . GLY A 1 75 ? 13.321 -10.425 -13.835 1.00 96.38 75 GLY A CA 1
ATOM 565 C C . GLY A 1 75 ? 14.772 -10.201 -13.418 1.00 96.38 75 GLY A C 1
ATOM 566 O O . GLY A 1 75 ? 15.380 -11.124 -12.880 1.00 96.38 75 GLY A O 1
ATOM 567 N N . GLN A 1 76 ? 15.344 -9.016 -13.650 1.00 95.62 76 GLN A N 1
ATOM 568 C CA . GLN A 1 76 ? 16.703 -8.675 -13.229 1.00 95.62 76 GLN A CA 1
ATOM 569 C C . GLN A 1 76 ? 16.703 -7.772 -11.992 1.00 95.62 76 GLN A C 1
ATOM 571 O O . GLN A 1 76 ? 15.748 -7.014 -11.783 1.00 95.62 76 GLN A O 1
ATOM 576 N N . PRO A 1 77 ? 17.765 -7.847 -11.169 1.00 95.75 77 PRO A N 1
ATOM 577 C CA . PRO A 1 77 ? 17.900 -6.991 -10.007 1.00 95.75 77 PRO A CA 1
ATOM 578 C C . PRO A 1 77 ? 18.090 -5.528 -10.415 1.00 95.75 77 PRO A C 1
ATOM 580 O O . PRO A 1 77 ? 18.756 -5.224 -11.404 1.00 95.75 77 PRO A O 1
ATOM 583 N N . LEU A 1 78 ? 17.558 -4.629 -9.594 1.00 94.88 78 LEU A N 1
ATOM 584 C CA . LEU A 1 78 ? 17.774 -3.192 -9.664 1.00 94.88 78 LEU A CA 1
ATOM 585 C C . LEU A 1 78 ? 18.093 -2.626 -8.277 1.00 94.88 78 LEU A C 1
ATOM 587 O O . LEU A 1 78 ? 17.739 -3.214 -7.251 1.00 94.88 78 LEU A O 1
ATOM 591 N N . SER A 1 79 ? 18.786 -1.490 -8.266 1.00 94.94 79 SER A N 1
ATOM 592 C CA . SER A 1 79 ? 19.147 -0.750 -7.060 1.00 94.94 79 SER A CA 1
ATOM 593 C C . SER A 1 79 ? 19.244 0.732 -7.404 1.00 94.94 79 SER A C 1
ATOM 595 O O . SER A 1 79 ? 20.157 1.111 -8.133 1.00 94.94 79 SER A O 1
ATOM 597 N N . TYR A 1 80 ? 18.337 1.547 -6.871 1.00 94.25 80 TYR A N 1
ATOM 598 C CA . TYR A 1 80 ? 18.234 2.976 -7.180 1.00 94.25 80 TYR A CA 1
ATOM 599 C C . TYR A 1 80 ? 17.974 3.818 -5.937 1.00 94.25 80 TYR A C 1
ATOM 601 O O . TYR A 1 80 ? 17.435 3.320 -4.945 1.00 94.25 80 TYR A O 1
ATOM 609 N N . ALA A 1 81 ? 18.319 5.103 -6.007 1.00 91.75 81 ALA A N 1
ATOM 610 C CA . ALA A 1 81 ? 17.777 6.090 -5.083 1.00 91.75 81 ALA A CA 1
ATOM 611 C C . ALA A 1 81 ? 16.268 6.280 -5.323 1.00 91.75 81 ALA A C 1
ATOM 613 O O . ALA A 1 81 ? 15.788 6.276 -6.462 1.00 91.75 81 ALA A O 1
ATOM 614 N N . GLY A 1 82 ? 15.503 6.437 -4.248 1.00 91.56 82 GLY A N 1
ATOM 615 C CA . GLY A 1 82 ? 14.054 6.552 -4.330 1.00 91.56 82 GLY A CA 1
ATOM 616 C C . GLY A 1 82 ? 13.381 6.596 -2.967 1.00 91.56 82 GLY A C 1
ATOM 617 O O . GLY A 1 82 ? 14.005 6.920 -1.958 1.00 91.56 82 GLY A O 1
ATOM 618 N N . GLY A 1 83 ? 12.093 6.277 -2.941 1.00 89.06 83 GLY A N 1
ATOM 619 C CA . GLY A 1 83 ? 11.309 6.218 -1.715 1.00 89.06 83 GLY A CA 1
ATOM 620 C C . GLY A 1 83 ? 9.922 5.633 -1.931 1.00 89.06 83 GLY A C 1
ATOM 621 O O . GLY A 1 83 ? 9.590 5.161 -3.019 1.00 89.06 83 GLY A O 1
ATOM 622 N N . TRP A 1 84 ? 9.126 5.671 -0.872 1.00 88.88 84 TRP A N 1
ATOM 623 C CA . TRP A 1 84 ? 7.755 5.188 -0.847 1.00 88.88 84 TRP A CA 1
ATOM 624 C C . TRP A 1 84 ? 6.835 6.382 -0.654 1.00 88.88 84 TRP A C 1
ATOM 626 O O . TRP A 1 84 ? 7.082 7.232 0.202 1.00 88.88 84 TRP A O 1
ATOM 636 N N . VAL A 1 85 ? 5.826 6.475 -1.509 1.00 85.69 85 VAL A N 1
ATOM 637 C CA . VAL 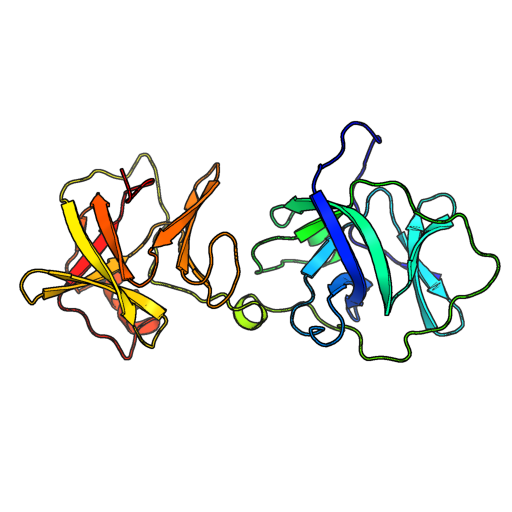A 1 85 ? 4.877 7.587 -1.547 1.00 85.69 85 VAL A CA 1
ATOM 638 C C . VAL A 1 85 ? 3.466 7.052 -1.713 1.00 85.69 85 VAL A C 1
ATOM 640 O O . VAL A 1 85 ? 3.274 5.932 -2.192 1.00 85.69 85 VAL A O 1
ATOM 643 N N . ASP A 1 86 ? 2.478 7.875 -1.384 1.00 84.00 86 ASP A N 1
ATOM 644 C CA . ASP A 1 86 ? 1.087 7.538 -1.657 1.00 84.00 86 ASP A CA 1
ATOM 645 C C . ASP A 1 86 ? 0.853 7.320 -3.162 1.00 84.00 86 ASP A C 1
ATOM 647 O O . ASP A 1 86 ? 1.510 7.957 -4.004 1.00 84.00 86 ASP A O 1
ATOM 651 N N . PRO A 1 87 ? -0.104 6.450 -3.532 1.00 82.25 87 PRO A N 1
ATOM 652 C CA . PRO A 1 87 ? -0.501 6.276 -4.920 1.00 82.25 87 PRO A CA 1
ATOM 653 C C . PRO A 1 87 ? -0.865 7.619 -5.564 1.00 82.25 87 PRO A C 1
ATOM 655 O O . PRO A 1 87 ? -1.762 8.328 -5.114 1.00 82.25 87 PRO A O 1
ATOM 658 N N . ASN A 1 88 ? -0.154 7.972 -6.634 1.00 80.38 88 ASN A N 1
ATOM 659 C CA . ASN A 1 88 ? -0.256 9.279 -7.278 1.00 80.38 88 ASN A CA 1
ATOM 660 C C . ASN A 1 88 ? -0.737 9.173 -8.735 1.00 80.38 88 ASN A C 1
ATOM 662 O O . ASN A 1 88 ? -1.007 8.087 -9.265 1.00 80.38 88 ASN A O 1
ATOM 666 N N . GLU A 1 89 ? -0.881 10.326 -9.391 1.00 87.19 89 GLU A N 1
ATOM 667 C CA . GLU A 1 89 ? -1.363 10.413 -10.773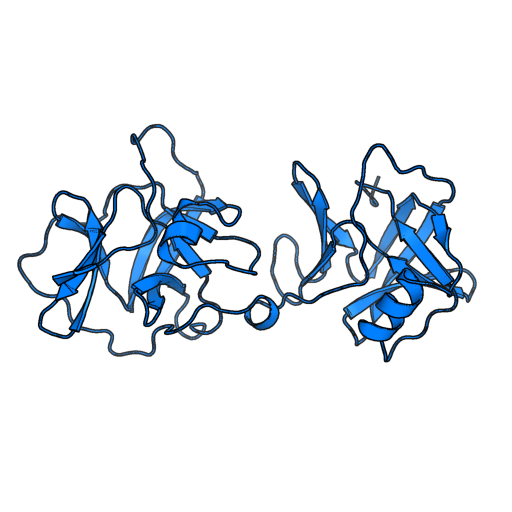 1.00 87.19 89 GLU A CA 1
ATOM 668 C C . GLU A 1 89 ? -0.433 9.690 -11.762 1.00 87.19 89 GLU A C 1
ATOM 670 O O . GLU A 1 89 ? -0.921 9.036 -12.681 1.00 87.19 89 GLU A O 1
ATOM 675 N N . SER A 1 90 ? 0.882 9.713 -11.522 1.00 86.69 90 SER A N 1
ATOM 676 C CA . SER A 1 90 ? 1.902 9.050 -12.350 1.00 86.69 90 SER A CA 1
ATOM 677 C C . SER A 1 90 ? 1.670 7.543 -12.470 1.00 86.69 90 SER A C 1
ATOM 679 O O . SER A 1 90 ? 1.861 6.953 -13.535 1.00 86.69 90 SER A O 1
ATOM 681 N N . TRP A 1 91 ? 1.212 6.917 -11.384 1.00 90.75 91 TRP A N 1
ATOM 682 C CA . TRP A 1 91 ? 0.747 5.535 -11.403 1.00 90.75 91 TRP A CA 1
ATOM 683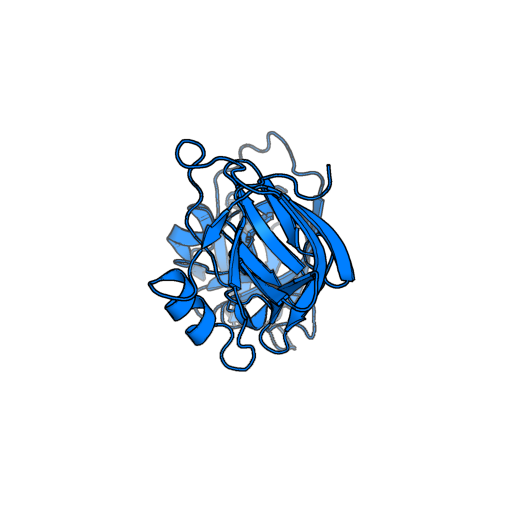 C C . TRP A 1 91 ? -0.648 5.413 -12.019 1.00 90.75 91 TRP A C 1
ATOM 685 O O . TRP A 1 91 ? -0.852 4.697 -13.004 1.00 90.75 91 TRP A O 1
ATOM 695 N N . THR A 1 92 ? -1.612 6.133 -11.444 1.00 89.19 92 THR A N 1
ATOM 696 C CA . THR A 1 92 ? -3.046 5.934 -11.697 1.00 89.19 92 THR A CA 1
ATOM 697 C C . THR A 1 92 ? -3.426 6.178 -13.157 1.00 89.19 92 THR A C 1
ATOM 699 O O . THR A 1 92 ? -4.294 5.486 -13.689 1.00 89.19 92 THR A O 1
ATOM 702 N N . ALA A 1 93 ? -2.755 7.115 -13.832 1.00 88.12 93 ALA A N 1
ATOM 703 C CA . ALA A 1 93 ? -2.997 7.428 -15.237 1.00 88.12 93 ALA A CA 1
ATOM 704 C C . ALA A 1 93 ? -2.678 6.256 -16.181 1.00 88.12 93 ALA A C 1
ATOM 706 O O . ALA A 1 93 ? -3.347 6.100 -17.203 1.00 88.12 93 ALA A O 1
ATOM 707 N N . THR A 1 94 ? -1.687 5.428 -15.835 1.00 89.88 94 THR A N 1
ATOM 708 C CA . THR A 1 94 ? -1.245 4.299 -16.672 1.00 89.88 94 THR A CA 1
ATOM 709 C C . THR A 1 94 ? -1.866 2.980 -16.216 1.00 89.88 94 THR A C 1
ATOM 711 O O . THR A 1 94 ? -2.238 2.152 -17.042 1.00 89.88 94 THR A O 1
ATOM 714 N N . CYS A 1 95 ? -1.993 2.792 -14.902 1.00 91.88 95 CYS A N 1
ATOM 715 C CA . CYS A 1 95 ? -2.251 1.489 -14.286 1.00 91.88 95 CYS A CA 1
ATOM 716 C C . CYS A 1 95 ? -3.568 1.395 -13.518 1.00 91.88 95 CYS A C 1
ATOM 718 O O . CYS A 1 95 ? -3.895 0.338 -12.981 1.00 91.88 95 CYS A O 1
ATOM 720 N N . GLY A 1 96 ? -4.337 2.484 -13.474 1.00 89.81 96 GLY A N 1
ATOM 721 C CA . GLY A 1 96 ? -5.580 2.549 -12.721 1.00 89.81 96 GLY A CA 1
ATOM 722 C C . GLY A 1 96 ? -5.365 2.620 -11.209 1.00 89.81 96 GLY A C 1
ATOM 723 O O . GLY A 1 96 ? -4.257 2.824 -10.711 1.00 89.81 96 GLY A O 1
ATOM 724 N N . ALA A 1 97 ? -6.470 2.501 -10.474 1.00 86.50 97 ALA A N 1
ATOM 725 C CA . ALA A 1 97 ? -6.458 2.595 -9.021 1.00 86.50 97 ALA A CA 1
ATOM 726 C C . ALA A 1 97 ? -5.677 1.431 -8.391 1.00 86.50 97 ALA A C 1
ATOM 728 O O . ALA A 1 97 ? -5.789 0.286 -8.828 1.00 86.50 97 ALA A O 1
ATOM 729 N N . TYR A 1 98 ? -4.937 1.740 -7.331 1.00 85.31 98 TYR A N 1
ATOM 730 C CA . TYR A 1 98 ? -4.231 0.777 -6.497 1.00 85.31 98 TYR A CA 1
ATOM 731 C C . TYR A 1 98 ? -4.690 0.962 -5.051 1.00 85.31 98 TYR A C 1
ATOM 733 O O . TYR A 1 98 ? -4.766 2.087 -4.563 1.00 85.31 98 TYR A O 1
ATOM 741 N N . ASP A 1 99 ? -5.062 -0.144 -4.412 1.00 77.94 99 ASP A N 1
ATOM 742 C CA . ASP A 1 99 ? -5.648 -0.201 -3.070 1.00 77.94 99 ASP A CA 1
ATOM 743 C C . ASP A 1 99 ? -4.606 -0.444 -1.967 1.00 77.94 99 ASP A C 1
ATOM 745 O O . ASP A 1 99 ? -4.937 -0.405 -0.781 1.00 77.94 99 ASP A O 1
ATOM 749 N N . GLY A 1 100 ? -3.351 -0.706 -2.340 1.00 79.19 100 GLY A N 1
ATOM 750 C CA . GLY A 1 100 ? -2.259 -0.840 -1.386 1.00 79.19 100 GLY A CA 1
ATOM 751 C C . GLY A 1 100 ? -1.780 0.506 -0.826 1.00 79.19 100 GLY A C 1
ATOM 752 O O . GLY A 1 100 ? -2.181 1.572 -1.293 1.00 79.19 100 GLY A O 1
ATOM 753 N N . PRO A 1 101 ? -0.925 0.465 0.208 1.00 74.06 101 PRO A N 1
ATOM 754 C CA . PRO A 1 101 ? -0.586 1.640 1.006 1.00 74.06 101 PRO A CA 1
ATOM 755 C C . PRO A 1 101 ? 0.345 2.618 0.290 1.00 74.06 101 PRO A C 1
ATOM 757 O O . PRO A 1 101 ? 0.204 3.819 0.460 1.00 74.06 101 PRO A O 1
ATOM 760 N N . GLU A 1 102 ? 1.287 2.109 -0.501 1.00 85.81 102 GLU A N 1
ATOM 761 C CA . GLU A 1 102 ? 2.396 2.903 -1.020 1.00 85.81 102 GLU A CA 1
ATOM 762 C C . GLU A 1 102 ? 2.848 2.384 -2.388 1.00 85.81 102 GLU A C 1
ATOM 764 O O . GLU A 1 102 ? 2.744 1.195 -2.716 1.00 85.81 102 GLU A O 1
ATOM 769 N N . VAL A 1 103 ? 3.357 3.318 -3.182 1.00 90.75 103 VAL A N 1
ATOM 770 C CA . VAL A 1 103 ? 4.009 3.112 -4.468 1.00 90.75 103 VAL A CA 1
ATOM 771 C C . VAL A 1 103 ? 5.486 3.440 -4.306 1.00 90.75 103 VAL A C 1
ATOM 773 O O . VAL A 1 103 ? 5.858 4.440 -3.691 1.00 90.75 103 VAL A O 1
ATOM 776 N N . VAL A 1 104 ? 6.342 2.607 -4.887 1.00 93.12 104 VAL A N 1
ATOM 777 C CA . VAL A 1 104 ? 7.780 2.849 -4.926 1.00 93.12 104 VAL A CA 1
ATOM 778 C C . VAL A 1 104 ? 8.093 3.829 -6.048 1.00 93.12 104 VAL A C 1
ATOM 780 O O . VAL A 1 104 ? 7.719 3.616 -7.200 1.00 93.12 104 VAL A O 1
ATOM 783 N N . MET A 1 105 ? 8.824 4.885 -5.731 1.00 92.94 105 MET A N 1
ATOM 784 C CA . MET A 1 105 ? 9.209 5.925 -6.675 1.00 92.94 105 MET A CA 1
ATOM 785 C C . MET A 1 105 ? 10.730 5.994 -6.774 1.00 92.94 105 MET A C 1
ATOM 787 O O . MET A 1 105 ? 11.416 6.237 -5.781 1.00 92.94 105 MET A O 1
ATOM 791 N N . VAL A 1 106 ? 11.259 5.756 -7.975 1.00 93.88 106 VAL A N 1
ATOM 792 C CA . VAL A 1 106 ? 12.684 5.916 -8.292 1.00 93.88 106 VAL A CA 1
ATOM 793 C C . VAL A 1 106 ? 12.951 7.378 -8.620 1.00 93.88 106 VAL A C 1
ATOM 795 O O . VAL A 1 106 ? 12.283 7.923 -9.489 1.00 93.88 106 VAL A O 1
ATOM 798 N N . ASN A 1 107 ? 13.960 7.970 -7.979 1.00 91.00 107 ASN A N 1
ATOM 799 C CA . ASN A 1 107 ? 14.437 9.336 -8.218 1.00 91.00 107 ASN A CA 1
ATOM 800 C C . ASN A 1 107 ? 15.925 9.295 -8.583 1.00 91.00 107 ASN A C 1
ATOM 802 O O . ASN A 1 107 ? 16.766 9.844 -7.870 1.00 91.00 107 ASN A O 1
ATOM 806 N N . ASP A 1 108 ? 16.255 8.577 -9.651 1.00 92.19 108 ASP A N 1
ATOM 807 C CA . ASP A 1 108 ? 17.640 8.330 -10.043 1.00 92.19 108 ASP A CA 1
ATOM 808 C C . ASP A 1 108 ? 17.799 8.304 -11.568 1.00 92.19 108 ASP A C 1
ATOM 810 O O . ASP A 1 108 ? 16.826 8.203 -12.327 1.00 92.19 108 ASP A O 1
ATOM 814 N N . GLU A 1 109 ? 19.042 8.416 -12.023 1.00 92.19 109 GLU A N 1
ATOM 815 C CA . GLU A 1 109 ? 19.399 8.243 -13.427 1.00 92.19 109 GLU A CA 1
ATOM 816 C C . GLU A 1 109 ? 19.488 6.745 -13.781 1.00 92.19 109 GLU A C 1
ATOM 818 O O . GLU A 1 109 ? 19.780 5.916 -12.914 1.00 92.19 109 GLU A O 1
ATOM 823 N N . PRO A 1 110 ? 19.256 6.362 -15.049 1.00 93.12 110 PRO A N 1
ATOM 824 C CA . PRO A 1 110 ? 19.440 4.983 -15.493 1.00 93.12 110 PRO A CA 1
ATOM 825 C C . PRO A 1 110 ? 20.854 4.466 -15.186 1.00 93.12 110 PRO A C 1
ATOM 827 O O . PRO A 1 110 ? 21.851 5.132 -15.467 1.00 93.12 110 PRO A O 1
ATOM 830 N N . ALA A 1 111 ? 20.969 3.243 -14.659 1.00 89.69 111 ALA A N 1
ATOM 831 C CA . ALA A 1 111 ? 22.266 2.680 -14.270 1.00 89.69 111 ALA A CA 1
ATOM 832 C C . ALA A 1 111 ? 23.162 2.304 -15.465 1.00 89.69 111 ALA A C 1
ATOM 834 O O . ALA A 1 111 ? 24.375 2.107 -15.312 1.00 89.69 111 ALA A O 1
ATOM 835 N N . HIS A 1 112 ? 22.578 2.141 -16.654 1.00 91.56 112 HIS A N 1
ATOM 836 C CA . HIS A 1 112 ? 23.274 1.634 -17.831 1.00 91.56 112 HIS A CA 1
ATOM 837 C C . HIS A 1 112 ? 22.920 2.433 -19.081 1.00 91.56 112 HIS A C 1
ATOM 839 O O . HIS A 1 112 ? 21.772 2.804 -19.281 1.00 91.56 112 HIS A O 1
ATOM 845 N N . GLY A 1 113 ? 23.904 2.638 -19.959 1.00 91.44 113 GLY A N 1
ATOM 846 C CA . GLY A 1 113 ? 23.657 3.204 -21.285 1.00 91.44 113 GLY A CA 1
ATOM 847 C C . GLY A 1 113 ? 22.900 2.243 -22.214 1.00 91.44 113 GLY A C 1
ATOM 848 O O . GLY A 1 113 ? 22.617 1.097 -21.836 1.00 91.44 113 GLY A O 1
ATOM 849 N N . PRO A 1 114 ? 22.638 2.638 -23.471 1.00 88.62 114 PRO A N 1
ATOM 850 C CA . PRO A 1 114 ? 21.812 1.862 -24.377 1.00 88.62 114 PRO A CA 1
ATOM 851 C C . PRO A 1 114 ? 22.536 0.578 -24.783 1.00 88.62 114 PRO A C 1
ATOM 853 O O . PRO A 1 114 ? 23.714 0.589 -25.154 1.00 88.62 114 PRO A O 1
ATOM 856 N N . SER A 1 115 ? 21.825 -0.548 -24.753 1.00 82.25 115 SER A N 1
ATOM 857 C CA . SER A 1 115 ? 22.375 -1.838 -25.175 1.00 82.25 115 SER A CA 1
ATOM 858 C C . SER A 1 115 ? 22.085 -2.112 -26.651 1.00 82.25 115 SER A C 1
ATOM 860 O O . SER A 1 115 ? 20.946 -2.022 -27.105 1.00 82.25 115 SER A O 1
ATOM 862 N N . ALA A 1 116 ? 23.111 -2.539 -27.393 1.00 79.50 116 ALA A N 1
ATOM 863 C CA . ALA A 1 116 ? 22.957 -3.071 -28.751 1.00 79.50 116 ALA A CA 1
ATOM 864 C C . ALA A 1 116 ? 22.498 -4.545 -28.778 1.00 79.50 116 ALA A C 1
ATOM 866 O O . ALA A 1 116 ? 22.151 -5.063 -29.839 1.00 79.50 116 ALA A O 1
ATOM 867 N N . THR A 1 117 ? 22.520 -5.225 -27.630 1.00 88.50 117 THR A N 1
ATOM 868 C CA . THR A 1 117 ? 22.149 -6.638 -27.490 1.00 88.50 117 THR A CA 1
ATOM 869 C C . THR A 1 117 ? 20.813 -6.742 -26.768 1.00 88.50 117 THR A C 1
ATOM 871 O O . THR A 1 117 ? 20.653 -6.156 -25.694 1.00 88.50 117 THR A O 1
ATOM 874 N N . GLU A 1 118 ? 19.871 -7.505 -27.331 1.00 92.69 118 GLU A N 1
ATOM 875 C CA . GLU A 1 118 ? 18.603 -7.789 -26.654 1.00 92.69 118 GLU A CA 1
ATOM 876 C C . GLU A 1 118 ? 18.861 -8.609 -25.375 1.00 92.69 118 GLU A C 1
ATOM 878 O O . GLU A 1 118 ? 19.562 -9.627 -25.438 1.00 92.69 118 GLU A O 1
ATOM 883 N N . PRO A 1 119 ? 18.318 -8.195 -24.219 1.00 93.56 119 PRO A N 1
ATOM 884 C CA . PRO A 1 119 ? 18.453 -8.953 -22.985 1.00 93.56 119 PRO A CA 1
ATOM 885 C C . PRO A 1 119 ? 17.667 -10.264 -23.064 1.00 93.56 119 PRO A C 1
ATOM 887 O O . PRO A 1 119 ? 16.686 -10.367 -23.799 1.00 93.56 119 PRO A O 1
ATOM 890 N N . ALA A 1 120 ? 18.082 -11.271 -22.298 1.00 93.31 120 ALA A N 1
ATOM 891 C CA . ALA A 1 120 ? 17.321 -12.511 -22.189 1.00 93.31 120 ALA A CA 1
ATOM 892 C C . ALA A 1 120 ? 15.977 -12.263 -21.471 1.00 93.31 120 ALA A C 1
ATOM 894 O O . ALA A 1 120 ? 15.929 -11.433 -20.559 1.00 93.31 120 ALA A O 1
ATOM 895 N N . PRO A 1 121 ? 14.895 -12.964 -21.858 1.00 92.50 121 PRO A N 1
ATOM 896 C CA . PRO A 1 121 ? 13.661 -12.972 -21.080 1.00 92.50 121 PRO A CA 1
ATOM 897 C C . PRO A 1 121 ? 13.890 -13.621 -19.700 1.00 92.50 121 PRO A C 1
ATOM 899 O O . PRO A 1 121 ? 14.867 -14.354 -19.530 1.00 92.50 121 PRO A O 1
ATOM 902 N N . PRO A 1 122 ? 13.009 -13.372 -18.717 1.00 92.19 122 PRO A N 1
ATOM 903 C CA . PRO A 1 122 ? 13.137 -13.958 -17.387 1.00 92.19 122 PRO A CA 1
ATOM 904 C C . PRO A 1 122 ? 13.049 -15.493 -17.426 1.00 92.19 122 PRO A C 1
ATOM 906 O O . PRO A 1 122 ? 12.133 -16.060 -18.020 1.00 92.19 122 PRO A O 1
ATOM 909 N N . ASP A 1 123 ? 13.981 -16.159 -16.739 1.00 88.88 123 ASP A N 1
ATOM 910 C CA . ASP A 1 123 ? 14.013 -17.626 -16.585 1.00 88.88 123 ASP A CA 1
ATOM 911 C C . ASP A 1 123 ? 13.181 -18.120 -15.381 1.00 88.88 123 ASP A C 1
ATOM 913 O O . ASP A 1 123 ? 12.981 -19.324 -15.197 1.00 88.88 123 ASP A O 1
ATOM 917 N N . ALA A 1 124 ? 12.718 -17.193 -14.539 1.00 88.88 124 ALA A N 1
ATOM 918 C CA . ALA A 1 124 ? 11.952 -17.445 -13.323 1.00 88.88 124 ALA A CA 1
ATOM 919 C C . ALA A 1 124 ? 10.564 -16.795 -13.393 1.00 88.88 124 ALA A C 1
ATOM 921 O O . ALA A 1 124 ? 10.275 -15.996 -14.285 1.00 88.88 124 ALA A O 1
ATOM 922 N N . ALA A 1 125 ? 9.702 -17.148 -12.438 1.00 90.12 125 ALA A N 1
ATOM 923 C CA . ALA A 1 125 ? 8.411 -16.493 -12.294 1.00 90.12 125 ALA A CA 1
ATOM 924 C C . ALA A 1 125 ? 8.600 -14.993 -12.024 1.00 90.12 125 ALA A C 1
ATOM 926 O O . ALA A 1 125 ? 9.485 -14.585 -11.273 1.00 90.12 125 ALA A O 1
ATOM 927 N N . VAL A 1 126 ? 7.744 -14.195 -12.651 1.00 95.06 126 VAL A N 1
ATOM 928 C CA . VAL A 1 126 ? 7.635 -12.751 -12.452 1.00 95.06 126 VAL A CA 1
ATOM 929 C C . VAL A 1 126 ? 6.188 -12.428 -12.083 1.00 95.06 126 VAL A C 1
ATOM 931 O O . VAL A 1 126 ? 5.280 -13.174 -12.476 1.00 95.06 126 VAL A O 1
ATOM 934 N N . PRO A 1 127 ? 5.941 -11.350 -11.327 1.00 93.75 127 PRO A N 1
ATOM 935 C CA . PRO A 1 127 ? 4.580 -10.900 -11.063 1.00 93.75 127 PRO A CA 1
ATOM 936 C C . PRO A 1 127 ? 3.862 -10.554 -12.374 1.00 93.75 127 PRO A C 1
ATOM 938 O O . PRO A 1 127 ? 4.444 -9.925 -13.249 1.00 93.75 127 PRO A O 1
ATOM 941 N N . THR A 1 128 ? 2.596 -10.957 -12.502 1.00 92.25 128 THR A N 1
ATOM 942 C CA . THR A 1 128 ? 1.752 -10.723 -13.700 1.00 92.25 128 THR A CA 1
ATOM 943 C C . THR A 1 128 ? 0.522 -9.859 -13.411 1.00 92.25 128 THR A C 1
ATOM 945 O O . THR A 1 128 ? -0.117 -9.344 -14.327 1.00 92.25 128 THR A O 1
ATOM 948 N N . ARG A 1 129 ? 0.223 -9.628 -12.130 1.00 91.69 129 ARG A N 1
ATOM 949 C CA . ARG A 1 129 ? -0.856 -8.768 -11.633 1.00 91.69 129 ARG A CA 1
ATOM 950 C C . ARG A 1 129 ? -0.355 -7.944 -10.455 1.00 91.69 129 ARG A C 1
ATOM 952 O O . ARG A 1 129 ? 0.616 -8.335 -9.813 1.00 91.69 129 ARG A O 1
ATOM 959 N N . LEU A 1 130 ? -1.072 -6.874 -10.136 1.00 89.38 130 LEU A N 1
ATOM 960 C CA . LEU A 1 130 ? -0.870 -6.153 -8.882 1.00 89.38 130 LEU A CA 1
ATOM 961 C C . LEU A 1 130 ? -1.330 -7.007 -7.693 1.00 89.38 130 LEU A C 1
ATOM 963 O O . LEU A 1 130 ? -2.304 -7.769 -7.832 1.00 89.38 130 LEU A O 1
ATOM 967 N N . PRO A 1 131 ? -0.659 -6.901 -6.535 1.00 88.94 131 PRO A N 1
ATOM 968 C CA . PRO A 1 131 ? -1.194 -7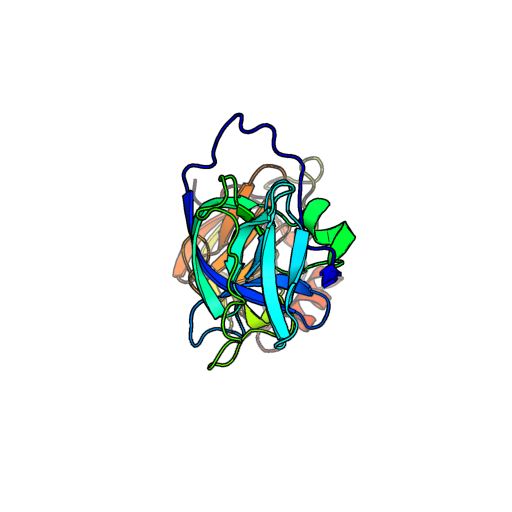.440 -5.302 1.00 88.94 131 PRO A CA 1
ATOM 969 C C . PRO A 1 131 ? -2.423 -6.630 -4.886 1.00 88.94 131 PRO A C 1
ATOM 971 O O . PRO A 1 131 ? -2.526 -5.437 -5.160 1.00 88.94 131 PRO A O 1
ATOM 974 N N . THR A 1 132 ? -3.349 -7.295 -4.212 1.00 87.06 132 THR A N 1
ATOM 975 C CA . THR A 1 132 ? -4.416 -6.626 -3.463 1.00 87.06 132 THR A CA 1
ATOM 976 C C . THR A 1 132 ? -3.886 -6.168 -2.106 1.00 87.06 132 THR A C 1
ATOM 978 O O . THR A 1 132 ? -2.887 -6.705 -1.616 1.00 87.06 132 THR A O 1
ATOM 981 N N . ALA A 1 133 ? -4.597 -5.261 -1.434 1.00 87.19 133 ALA A N 1
ATOM 982 C CA . ALA A 1 133 ? -4.297 -4.912 -0.043 1.00 87.19 133 ALA A CA 1
ATOM 983 C C . ALA A 1 133 ? -4.172 -6.171 0.853 1.00 87.19 133 ALA A C 1
ATOM 985 O O . ALA A 1 133 ? -3.240 -6.293 1.651 1.00 87.19 133 ALA A O 1
ATOM 986 N N . ALA A 1 134 ? -5.043 -7.165 0.644 1.00 88.50 134 ALA A N 1
ATOM 987 C CA . ALA A 1 134 ? -5.020 -8.431 1.374 1.00 88.50 134 ALA A CA 1
ATOM 988 C C . ALA A 1 134 ? -3.775 -9.293 1.090 1.00 88.50 134 ALA A C 1
ATOM 990 O O . ALA A 1 134 ? -3.253 -9.912 2.020 1.00 88.50 134 ALA A O 1
ATOM 991 N N . ASP A 1 135 ? -3.275 -9.322 -0.153 1.00 89.00 135 ASP A N 1
ATOM 992 C CA . ASP A 1 135 ? -2.032 -10.035 -0.506 1.00 89.00 135 ASP A CA 1
ATOM 993 C C . ASP A 1 135 ? -0.826 -9.451 0.258 1.00 89.00 135 ASP A C 1
ATOM 995 O O . ASP A 1 135 ? 0.077 -10.176 0.685 1.00 89.00 135 ASP A O 1
ATOM 999 N N . LEU A 1 136 ? -0.852 -8.136 0.490 1.00 88.31 136 LEU A N 1
ATOM 1000 C CA . LEU A 1 136 ? 0.156 -7.410 1.262 1.00 88.31 136 LEU A CA 1
ATOM 1001 C C . LEU A 1 136 ? -0.037 -7.534 2.778 1.00 88.31 136 LEU A C 1
ATOM 1003 O O . LEU A 1 136 ? 0.848 -7.151 3.530 1.00 88.31 136 LEU A O 1
ATOM 1007 N N . GLY A 1 137 ? -1.140 -8.130 3.238 1.00 90.12 137 GLY A N 1
ATOM 1008 C CA . GLY A 1 137 ? -1.421 -8.346 4.657 1.00 90.12 137 GLY A CA 1
ATOM 1009 C C . GLY A 1 137 ? -2.256 -7.249 5.315 1.00 90.12 137 GLY A C 1
ATOM 1010 O O . GLY A 1 137 ? -2.416 -7.291 6.539 1.00 90.12 137 GLY A O 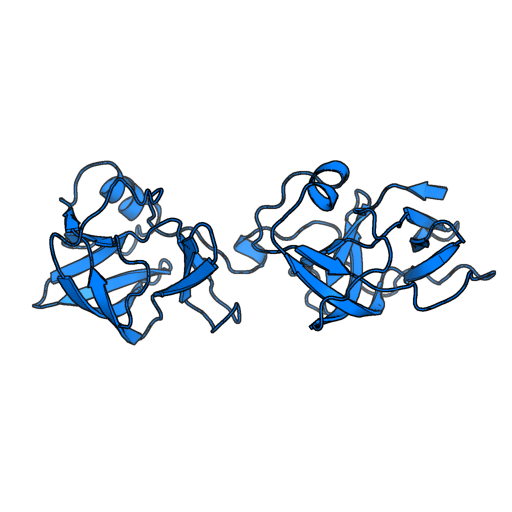1
ATOM 1011 N N . TRP A 1 138 ? -2.805 -6.318 4.531 1.00 91.88 138 TRP A N 1
ATOM 1012 C CA . TRP A 1 138 ? -3.764 -5.321 4.997 1.00 91.88 138 TRP A CA 1
ATOM 1013 C C . TRP A 1 138 ? -5.169 -5.898 5.115 1.00 91.88 138 TRP A C 1
ATOM 1015 O O . TRP A 1 138 ? -5.574 -6.777 4.351 1.00 91.88 138 TRP A O 1
ATOM 1025 N N . TYR A 1 139 ? -5.924 -5.390 6.080 1.00 93.44 139 TYR A N 1
ATOM 1026 C CA . TYR A 1 139 ? -7.312 -5.764 6.288 1.00 93.44 139 TYR A CA 1
ATOM 1027 C C . TYR A 1 139 ? -8.113 -4.610 6.892 1.00 93.44 139 TYR A C 1
ATOM 1029 O O . TYR A 1 139 ? -7.584 -3.776 7.631 1.00 93.44 139 TYR A O 1
ATOM 1037 N N . ASP A 1 140 ? -9.405 -4.588 6.582 1.00 94.25 140 ASP A N 1
ATOM 1038 C CA . ASP A 1 140 ? -10.329 -3.596 7.121 1.00 94.25 140 ASP A CA 1
ATOM 1039 C C . ASP A 1 140 ? -10.531 -3.805 8.626 1.00 94.25 140 ASP A C 1
ATOM 1041 O O . ASP A 1 140 ? -10.681 -4.935 9.101 1.00 94.25 140 ASP A O 1
ATOM 1045 N N . VAL A 1 141 ? -10.606 -2.704 9.369 1.00 95.69 141 VAL A N 1
ATOM 1046 C CA . VAL A 1 141 ? -11.004 -2.680 10.782 1.00 95.69 141 VAL A CA 1
ATOM 1047 C C . VAL A 1 141 ? -12.147 -1.685 10.971 1.00 95.69 141 VAL A C 1
ATOM 1049 O O . VAL A 1 141 ? -12.306 -0.795 10.136 1.00 95.69 141 VAL A O 1
ATOM 1052 N N . PRO A 1 142 ? -12.956 -1.809 12.039 1.00 95.31 142 PRO A N 1
ATOM 1053 C CA . PRO A 1 142 ? -13.991 -0.826 12.336 1.00 95.31 142 PRO A CA 1
ATOM 1054 C C . PRO A 1 142 ? -13.397 0.578 12.424 1.00 95.31 142 PRO A C 1
ATOM 1056 O O . PRO A 1 142 ? -12.517 0.840 13.253 1.00 95.31 142 PRO A O 1
ATOM 1059 N N . THR A 1 143 ? -13.872 1.472 11.560 1.00 94.12 143 THR A N 1
ATOM 1060 C CA . THR A 1 143 ? -13.282 2.797 11.398 1.00 94.12 143 THR A CA 1
ATOM 1061 C C . THR A 1 143 ? -14.331 3.868 11.123 1.00 94.12 143 THR A C 1
ATOM 1063 O O . THR A 1 143 ? -15.503 3.583 10.914 1.00 94.12 143 THR A O 1
ATOM 1066 N N . PHE A 1 144 ? -13.933 5.133 11.177 1.00 90.88 144 PHE A N 1
ATOM 1067 C CA . PHE A 1 144 ? -14.775 6.260 10.804 1.00 90.88 144 PHE A CA 1
ATOM 1068 C C . PHE A 1 144 ? -13.926 7.351 10.159 1.00 90.88 144 PHE A C 1
ATOM 1070 O O . PHE A 1 144 ? -12.721 7.433 10.400 1.00 90.88 144 PHE A O 1
ATOM 1077 N N . VAL A 1 145 ? -14.571 8.204 9.361 1.00 88.81 145 VAL A N 1
ATOM 1078 C CA . VAL A 1 145 ? -13.906 9.370 8.777 1.00 88.81 145 VAL A CA 1
ATOM 1079 C C . VAL A 1 145 ? -13.636 10.378 9.881 1.00 88.81 145 VAL A C 1
ATOM 1081 O O . VAL A 1 145 ? -14.571 10.924 10.471 1.00 88.81 145 VAL A O 1
ATOM 1084 N N . TRP A 1 146 ? -12.360 10.604 10.161 1.00 83.31 146 TRP A N 1
ATOM 1085 C CA . TRP A 1 146 ? -11.948 11.604 11.134 1.00 83.31 146 TRP A CA 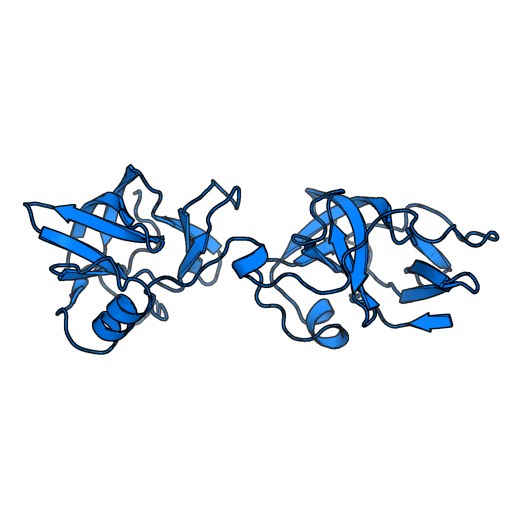1
ATOM 1086 C C . TRP A 1 146 ? -12.136 13.012 10.575 1.00 83.31 146 TRP A C 1
ATOM 1088 O O . TRP A 1 146 ? -11.793 13.286 9.424 1.00 83.31 146 TRP A O 1
ATOM 1098 N N . ASP A 1 147 ? -12.675 13.899 11.402 1.00 81.12 147 ASP A N 1
ATOM 1099 C CA . ASP A 1 147 ? -12.821 15.316 11.100 1.00 81.12 147 ASP A CA 1
ATOM 1100 C C . ASP A 1 147 ? -12.321 16.111 12.320 1.00 81.12 147 ASP A C 1
ATOM 1102 O O . ASP A 1 147 ? -12.895 15.962 13.403 1.00 81.12 147 ASP A O 1
ATOM 1106 N N . PRO A 1 148 ? -11.275 16.948 12.170 1.00 72.06 148 PRO A N 1
ATOM 1107 C CA . PRO A 1 148 ? -10.710 17.727 13.275 1.00 72.06 148 PRO A CA 1
ATOM 1108 C C . PRO A 1 148 ? -11.716 18.701 13.895 1.00 72.06 148 PRO A C 1
ATOM 1110 O O . PRO A 1 148 ? -11.579 19.092 15.054 1.00 72.06 148 PRO A O 1
ATOM 1113 N N . GLU A 1 149 ? -12.727 19.125 13.133 1.00 75.38 149 GLU A N 1
ATOM 1114 C CA . GLU A 1 149 ? -13.795 19.998 13.620 1.00 75.38 149 GLU A CA 1
ATOM 1115 C C . GLU A 1 149 ? -14.879 19.209 14.372 1.00 75.38 149 GLU A C 1
ATOM 1117 O O . GLU A 1 149 ? -15.639 19.784 15.160 1.00 75.38 149 GLU A O 1
ATOM 1122 N N . GLN A 1 150 ? -14.947 17.889 14.158 1.00 65.31 150 GLN A N 1
ATOM 1123 C CA . GLN A 1 150 ? -15.885 16.973 14.801 1.00 65.31 150 GLN A CA 1
ATOM 1124 C C . GLN A 1 150 ? -15.146 16.025 15.747 1.00 65.31 150 GLN A C 1
ATOM 1126 O O . GLN A 1 150 ? -14.907 14.859 15.448 1.00 65.31 150 GLN A O 1
ATOM 1131 N N . GLY A 1 151 ? -14.852 16.493 16.953 1.00 60.12 151 GLY A N 1
ATOM 1132 C CA . GLY A 1 151 ? -14.212 15.642 17.946 1.00 60.12 151 GLY A CA 1
ATOM 1133 C C . GLY A 1 151 ? -14.021 16.329 19.286 1.00 60.12 151 GLY A C 1
ATOM 1134 O O . GLY A 1 151 ? -14.050 17.554 19.390 1.00 60.12 151 GLY A O 1
ATOM 1135 N N . GLY A 1 152 ? -13.874 15.516 20.328 1.00 58.91 152 GLY A N 1
ATOM 1136 C CA . GLY A 1 152 ? -13.527 15.941 21.677 1.00 58.91 152 GLY A CA 1
ATOM 1137 C C . GLY A 1 152 ? -13.445 14.742 22.618 1.00 58.91 152 GLY A C 1
ATOM 1138 O O . GLY A 1 152 ? -14.285 13.840 22.544 1.00 58.91 152 GLY A O 1
ATOM 1139 N N . ASP A 1 153 ? -12.466 14.760 23.521 1.00 65.50 153 ASP A N 1
ATOM 1140 C CA . ASP A 1 153 ? -12.239 13.713 24.523 1.00 65.50 153 ASP A CA 1
ATOM 1141 C C . ASP A 1 153 ? -13.265 13.824 25.651 1.00 65.50 153 ASP A C 1
ATOM 1143 O O . ASP A 1 153 ? -13.005 14.311 26.753 1.00 65.50 153 ASP A O 1
ATOM 1147 N N . ALA A 1 154 ? -14.498 13.411 25.362 1.00 74.38 154 ALA A N 1
ATOM 1148 C CA . ALA A 1 154 ? -15.564 13.367 26.357 1.00 74.38 154 ALA A CA 1
ATOM 1149 C C . ALA A 1 154 ? -15.316 12.282 27.423 1.00 74.38 154 ALA A C 1
ATOM 1151 O O . ALA A 1 154 ? -15.940 12.311 28.487 1.00 74.38 154 ALA A O 1
ATOM 1152 N N . ALA A 1 155 ? -14.437 11.321 27.130 1.00 82.88 155 ALA A N 1
ATOM 1153 C CA . ALA A 1 155 ? -14.017 10.243 28.006 1.00 82.88 155 ALA A CA 1
ATOM 1154 C C . ALA A 1 155 ? -12.585 9.789 27.678 1.00 82.88 155 ALA A C 1
ATOM 1156 O O . ALA A 1 155 ? -12.100 9.981 26.565 1.00 82.88 155 ALA A O 1
ATOM 1157 N N . LEU A 1 156 ? -11.957 9.136 28.655 1.00 89.50 156 LEU A N 1
ATOM 1158 C CA . LEU A 1 156 ? -10.670 8.461 28.526 1.00 89.50 156 LEU A CA 1
ATOM 1159 C C . LEU A 1 156 ? -10.892 6.953 28.683 1.00 89.50 156 LEU A C 1
ATOM 1161 O O . LEU A 1 156 ? -11.602 6.535 29.604 1.00 89.50 156 LEU A O 1
ATOM 1165 N N . LEU A 1 157 ? -10.292 6.150 27.807 1.00 91.62 157 LEU A N 1
ATOM 1166 C CA . LEU A 1 157 ? -10.248 4.695 27.935 1.00 91.62 157 LEU A CA 1
ATOM 1167 C C . LEU A 1 157 ? -8.798 4.230 28.043 1.00 91.62 157 LEU A C 1
ATOM 1169 O O . LEU A 1 157 ? -8.046 4.297 27.075 1.00 91.62 157 LEU A O 1
ATOM 1173 N N . GLU A 1 158 ? -8.435 3.711 29.212 1.00 93.38 158 GLU A N 1
ATOM 1174 C CA . GLU A 1 158 ? -7.100 3.177 29.477 1.00 93.38 158 GLU A CA 1
ATOM 1175 C C . GLU A 1 158 ? -7.129 1.655 29.580 1.00 93.38 158 GLU A C 1
ATOM 1177 O O . GLU A 1 158 ? -8.016 1.051 30.203 1.00 93.38 158 GLU A O 1
ATOM 1182 N N . GLY A 1 159 ? -6.105 1.020 29.025 1.00 94.00 159 GLY A N 1
ATOM 1183 C CA . GLY A 1 159 ? -5.874 -0.396 29.240 1.00 94.00 159 GLY A CA 1
ATOM 1184 C C . GLY A 1 159 ? -4.949 -1.015 28.212 1.00 94.00 159 GLY A C 1
ATOM 1185 O O . GLY A 1 159 ? -4.398 -0.357 27.335 1.00 94.00 159 GLY A O 1
ATOM 1186 N N . ARG A 1 160 ? -4.788 -2.329 28.336 1.00 95.12 160 ARG A N 1
ATOM 1187 C CA . ARG A 1 160 ? -3.973 -3.100 27.409 1.00 95.12 160 ARG A CA 1
ATOM 1188 C C . ARG A 1 160 ? -4.761 -3.436 26.154 1.00 95.12 160 ARG A C 1
ATOM 1190 O O . ARG A 1 160 ? -5.791 -4.113 26.235 1.00 95.12 160 ARG A O 1
ATOM 1197 N N . VAL A 1 161 ? -4.239 -3.020 25.008 1.00 95.75 161 VAL A N 1
ATOM 1198 C CA . VAL A 1 161 ? -4.783 -3.362 23.697 1.00 95.75 161 VAL A CA 1
ATOM 1199 C C . VAL A 1 161 ? -4.559 -4.845 23.434 1.00 95.75 161 VAL A C 1
ATOM 1201 O O . VAL A 1 161 ? -3.471 -5.390 23.621 1.00 95.75 161 VAL A O 1
ATOM 1204 N N . THR A 1 162 ? -5.604 -5.521 22.979 1.00 95.94 162 THR A N 1
ATOM 1205 C CA . THR A 1 162 ? -5.530 -6.897 22.484 1.00 95.94 162 THR A CA 1
ATOM 1206 C C . THR A 1 162 ? -6.241 -6.983 21.149 1.00 95.94 162 THR A C 1
ATOM 1208 O O . THR A 1 162 ? -7.230 -6.285 20.934 1.00 95.94 162 THR A O 1
ATOM 1211 N N . PHE A 1 163 ? -5.738 -7.816 20.242 1.00 95.75 163 PHE A N 1
ATOM 1212 C CA . PHE A 1 163 ? -6.397 -8.053 18.962 1.00 95.75 163 PHE A CA 1
ATOM 1213 C C . PHE A 1 163 ? -7.215 -9.330 19.032 1.00 95.75 163 PHE A C 1
ATOM 1215 O O . PHE A 1 163 ? -6.829 -10.305 19.681 1.00 95.75 163 PHE A O 1
ATOM 1222 N N . THR A 1 164 ? -8.372 -9.305 18.390 1.00 95.00 164 THR A N 1
ATOM 1223 C CA . THR A 1 164 ? -9.205 -10.490 18.229 1.00 95.00 164 THR A CA 1
ATOM 1224 C C . THR A 1 164 ? -8.679 -11.380 17.106 1.00 95.00 164 THR A C 1
ATOM 1226 O O . THR A 1 164 ? -7.839 -10.954 16.315 1.00 95.00 164 THR A O 1
ATOM 1229 N N . ASP A 1 165 ? -9.202 -12.604 16.994 1.00 92.69 165 ASP A N 1
ATOM 1230 C CA . ASP A 1 165 ? -8.867 -13.503 15.877 1.00 92.69 165 ASP A CA 1
ATOM 1231 C C . ASP A 1 165 ? -9.282 -12.911 14.515 1.00 92.69 165 ASP A C 1
ATOM 1233 O O . ASP A 1 165 ? -8.669 -13.209 13.491 1.00 92.69 165 ASP A O 1
ATOM 1237 N N . ASP A 1 166 ? -10.291 -12.031 14.515 1.00 92.94 166 ASP A N 1
ATOM 1238 C CA . ASP A 1 166 ? -10.734 -11.269 13.342 1.00 92.94 166 ASP A CA 1
ATOM 1239 C C . ASP A 1 166 ? -9.806 -10.071 13.028 1.00 92.94 166 ASP A C 1
ATOM 1241 O O . ASP A 1 166 ? -9.905 -9.475 11.960 1.00 92.94 166 ASP A O 1
ATOM 1245 N N . GLY A 1 167 ? -8.882 -9.724 13.934 1.00 93.06 167 GLY A N 1
ATOM 1246 C CA . GLY A 1 167 ? -7.914 -8.631 13.779 1.00 93.06 167 GLY A CA 1
ATOM 1247 C C . GLY A 1 167 ? -8.350 -7.282 14.360 1.00 93.06 167 GLY A C 1
ATOM 1248 O O . GLY A 1 167 ? -7.644 -6.292 14.175 1.00 93.06 167 GLY A O 1
ATOM 1249 N N . CYS A 1 168 ? -9.480 -7.224 15.069 1.00 96.31 168 CYS A N 1
ATOM 1250 C CA . CYS A 1 168 ? -10.023 -5.989 15.638 1.00 96.31 168 CYS A CA 1
ATOM 1251 C C . CYS A 1 168 ? -9.412 -5.676 17.010 1.00 96.31 168 CYS A C 1
ATOM 1253 O O . CYS A 1 168 ? -9.158 -6.588 17.797 1.00 96.31 168 CYS A O 1
ATOM 1255 N N . ALA A 1 169 ? -9.211 -4.398 17.332 1.00 96.94 169 ALA A N 1
ATOM 1256 C CA . ALA A 1 169 ? -8.636 -3.997 18.614 1.00 96.94 169 ALA A CA 1
ATOM 1257 C C . ALA A 1 169 ? -9.696 -3.889 19.718 1.00 96.94 169 ALA A C 1
ATOM 1259 O O . ALA A 1 169 ? -10.748 -3.275 19.543 1.00 96.94 169 ALA A O 1
ATOM 1260 N N . VAL A 1 170 ? -9.402 -4.472 20.880 1.00 97.00 170 VAL A N 1
ATOM 1261 C CA . VAL A 1 170 ? -10.250 -4.407 22.074 1.00 97.00 170 VAL A CA 1
ATOM 1262 C C . VAL A 1 170 ? -9.425 -4.090 23.319 1.00 97.00 170 VAL A C 1
ATOM 1264 O O . VAL A 1 170 ? -8.280 -4.531 23.451 1.00 97.00 170 VAL A O 1
ATOM 1267 N N . ILE A 1 171 ? -10.050 -3.401 24.271 1.00 96.06 171 ILE A N 1
ATOM 1268 C CA . ILE A 1 171 ? -9.555 -3.226 25.639 1.00 96.06 171 ILE A CA 1
ATOM 1269 C C . ILE A 1 171 ? -10.543 -3.892 26.595 1.00 96.06 171 ILE A C 1
ATOM 1271 O O . ILE A 1 171 ? -11.753 -3.680 26.513 1.00 96.06 171 ILE A O 1
ATOM 1275 N N . ASN A 1 172 ? -10.020 -4.694 27.522 1.00 93.88 172 ASN A N 1
ATOM 1276 C CA . ASN A 1 172 ? -10.796 -5.214 28.644 1.00 93.88 172 ASN A CA 1
ATOM 1277 C C . ASN A 1 172 ? -10.509 -4.354 29.877 1.00 93.88 172 ASN A C 1
ATOM 1279 O O . ASN A 1 172 ? -9.390 -4.375 30.387 1.00 93.88 172 ASN A O 1
ATOM 1283 N N . HIS A 1 173 ? -11.516 -3.630 30.362 1.00 86.56 173 HIS A N 1
ATOM 1284 C CA . HIS A 1 173 ? -11.414 -2.778 31.547 1.00 86.56 173 HIS A CA 1
ATOM 1285 C C . HIS A 1 173 ? -12.583 -3.085 32.487 1.00 86.56 173 HIS A C 1
ATOM 1287 O O . HIS A 1 173 ? -13.726 -3.150 32.043 1.00 86.56 173 HIS A O 1
ATOM 1293 N N . ASP A 1 174 ? -12.305 -3.350 33.766 1.00 87.94 174 ASP A N 1
ATOM 1294 C CA . ASP A 1 174 ? -13.317 -3.677 34.787 1.00 87.94 174 ASP A CA 1
ATOM 1295 C C . ASP A 1 174 ? -14.321 -4.782 34.393 1.00 87.94 174 ASP A C 1
ATOM 1297 O O . ASP A 1 174 ? -15.491 -4.775 34.776 1.00 87.94 174 ASP A O 1
ATOM 1301 N N . GLY A 1 175 ? -13.856 -5.773 33.625 1.00 88.81 175 GLY A N 1
ATOM 1302 C CA . GLY A 1 175 ? -14.683 -6.889 33.155 1.00 88.81 175 GLY A CA 1
ATOM 1303 C C . GLY A 1 175 ? -15.603 -6.556 31.976 1.00 88.81 175 GLY A C 1
ATOM 1304 O O . GLY A 1 175 ? -16.397 -7.410 31.594 1.00 88.81 175 GLY A O 1
ATOM 1305 N N . VAL A 1 176 ? -15.482 -5.359 31.396 1.00 92.75 176 VAL A N 1
ATOM 1306 C CA . VAL A 1 176 ? -16.175 -4.932 30.175 1.00 92.75 176 VAL A CA 1
ATOM 1307 C C . VAL A 1 176 ? -15.215 -5.047 28.995 1.00 92.75 176 VAL A C 1
ATOM 1309 O O . VAL A 1 176 ? -14.137 -4.443 29.001 1.00 92.75 176 VAL A O 1
ATOM 1312 N N . ARG A 1 177 ? -15.605 -5.800 27.965 1.00 94.81 177 ARG A N 1
ATOM 1313 C CA . ARG A 1 177 ? -14.862 -5.885 26.707 1.00 94.81 177 ARG A CA 1
ATOM 1314 C C . ARG A 1 177 ? -15.306 -4.758 25.785 1.00 94.81 177 ARG A C 1
ATOM 1316 O O . ARG A 1 177 ? -16.422 -4.780 25.271 1.00 94.81 177 ARG A O 1
ATOM 1323 N N . THR A 1 178 ? -14.428 -3.792 25.555 1.00 96.06 178 THR A N 1
ATOM 1324 C CA . THR A 1 178 ? -14.709 -2.622 24.720 1.00 96.06 178 THR A CA 1
ATOM 1325 C C . THR A 1 178 ? -13.982 -2.737 23.388 1.00 96.06 178 THR A C 1
ATOM 1327 O O . THR A 1 178 ? -12.763 -2.898 23.365 1.00 96.06 178 THR A O 1
ATOM 1330 N N . GLY A 1 179 ? -14.724 -2.673 22.284 1.00 96.38 179 GLY A N 1
ATOM 1331 C CA . GLY A 1 179 ? -14.165 -2.587 20.938 1.00 96.38 179 GLY A CA 1
ATOM 1332 C C . GLY A 1 179 ? -13.729 -1.167 20.600 1.00 96.38 179 GLY A C 1
ATOM 1333 O O . GLY A 1 179 ? -14.443 -0.217 20.919 1.00 96.38 179 GLY A O 1
ATOM 1334 N N . LEU A 1 180 ? -12.564 -1.024 19.970 1.00 95.81 180 LEU A N 1
ATOM 1335 C CA . LEU A 1 180 ? -12.043 0.267 19.526 1.00 95.81 180 LEU A CA 1
ATOM 1336 C C . LEU A 1 180 ? -12.463 0.527 18.078 1.00 95.81 180 LEU A C 1
ATOM 1338 O O . LEU A 1 180 ? -12.164 -0.272 17.193 1.00 95.81 180 LEU A O 1
ATOM 1342 N N . VAL A 1 181 ? -13.136 1.651 17.842 1.00 94.81 181 VAL A N 1
ATOM 1343 C CA . VAL A 1 181 ? -13.404 2.172 16.497 1.00 94.81 181 VAL A CA 1
ATOM 1344 C C . VAL A 1 181 ? -12.422 3.311 16.258 1.00 94.81 181 VAL A C 1
ATOM 1346 O O . VAL A 1 181 ? -12.487 4.340 16.936 1.00 94.81 181 VAL A O 1
ATOM 1349 N N . LEU A 1 182 ? -11.492 3.095 15.332 1.00 93.94 182 LEU A N 1
ATOM 1350 C CA . LEU A 1 182 ? -10.309 3.937 15.150 1.00 93.94 182 LEU A CA 1
ATOM 1351 C C . LEU A 1 182 ? -10.466 4.833 13.907 1.00 93.94 182 LEU A C 1
ATOM 1353 O O . LEU A 1 182 ? -11.050 4.387 12.922 1.00 93.94 182 LEU A O 1
ATOM 1357 N N . PRO A 1 183 ? -9.986 6.083 13.919 1.00 91.44 183 PRO A N 1
ATOM 1358 C CA . PRO A 1 183 ? -10.133 7.014 12.799 1.00 91.44 183 PRO A CA 1
ATOM 1359 C C . PRO A 1 183 ? -9.319 6.584 11.573 1.00 91.44 183 PRO A C 1
ATOM 1361 O O . PRO A 1 183 ? -8.148 6.251 11.721 1.00 91.44 183 PRO A O 1
ATOM 1364 N N . ASN A 1 184 ? -9.918 6.633 10.375 1.00 91.50 184 ASN A N 1
ATOM 1365 C CA . ASN A 1 184 ? -9.253 6.380 9.083 1.00 91.50 184 ASN A CA 1
ATOM 1366 C C . ASN A 1 184 ? -8.272 5.188 9.112 1.00 91.50 184 ASN A C 1
ATOM 1368 O O . ASN A 1 184 ? -7.106 5.319 8.734 1.00 91.50 184 ASN A O 1
ATOM 1372 N N . ALA A 1 185 ? -8.717 4.053 9.646 1.00 93.69 185 ALA A N 1
ATOM 1373 C CA . ALA A 1 185 ? -7.837 3.006 10.135 1.00 93.69 185 ALA A CA 1
ATOM 1374 C C . ALA A 1 185 ? -7.922 1.708 9.330 1.00 93.69 185 ALA A C 1
ATOM 1376 O O . ALA A 1 185 ? -8.985 1.309 8.852 1.00 93.69 185 ALA A O 1
ATOM 1377 N N . ARG A 1 186 ? -6.788 1.008 9.257 1.00 93.88 186 ARG A N 1
ATOM 1378 C CA . ARG A 1 186 ? -6.637 -0.325 8.655 1.00 93.88 186 ARG A CA 1
ATOM 1379 C C . ARG A 1 186 ? -5.632 -1.159 9.443 1.00 93.88 186 ARG A C 1
ATOM 1381 O O . ARG A 1 186 ? -4.675 -0.634 10.008 1.00 93.88 186 ARG A O 1
ATOM 1388 N N . GLY A 1 187 ? -5.855 -2.465 9.501 1.00 94.31 187 GLY A N 1
ATOM 1389 C CA . GLY A 1 187 ? -4.958 -3.399 10.173 1.00 94.31 187 GLY A CA 1
ATOM 1390 C C . GLY A 1 187 ? -3.911 -3.981 9.226 1.00 94.31 187 GLY A C 1
ATOM 1391 O O . GLY A 1 187 ? -4.181 -4.153 8.039 1.00 94.31 187 GLY A O 1
ATOM 1392 N N . HIS A 1 188 ? -2.738 -4.333 9.754 1.00 93.50 188 HIS A N 1
ATOM 1393 C CA . HIS A 1 188 ? -1.665 -4.996 9.012 1.00 93.50 188 HIS A CA 1
ATOM 1394 C C . HIS A 1 188 ? -1.078 -6.178 9.796 1.00 93.50 188 HIS A C 1
ATOM 1396 O O . HIS A 1 188 ? -0.851 -6.090 11.002 1.00 93.50 188 HIS A O 1
ATOM 1402 N N . ARG A 1 189 ? -0.827 -7.307 9.116 1.00 88.44 189 ARG A N 1
ATOM 1403 C CA . ARG A 1 189 ? -0.370 -8.568 9.746 1.00 88.44 189 ARG A CA 1
ATOM 1404 C C . ARG A 1 189 ? 1.146 -8.803 9.736 1.00 88.44 189 ARG A C 1
ATOM 1406 O O . ARG A 1 189 ? 1.589 -9.809 10.286 1.00 88.44 189 ARG A O 1
ATOM 1413 N N . GLY A 1 190 ? 1.928 -7.951 9.077 1.00 80.62 190 GLY A N 1
ATOM 1414 C CA . GLY A 1 190 ? 3.368 -8.151 8.857 1.00 80.62 190 GLY A CA 1
ATOM 1415 C C . GLY A 1 190 ? 4.232 -6.951 9.243 1.00 80.62 190 GLY A C 1
ATOM 1416 O O . GLY A 1 190 ? 3.778 -6.059 9.949 1.00 80.62 190 GLY A O 1
ATOM 1417 N N . ASP A 1 191 ? 5.460 -6.921 8.728 1.00 67.88 191 ASP A N 1
ATOM 1418 C CA . ASP A 1 191 ? 6.486 -5.911 9.025 1.00 67.88 191 ASP A CA 1
ATOM 1419 C C . ASP A 1 191 ? 6.270 -4.595 8.243 1.00 67.88 191 ASP A C 1
ATOM 1421 O O . ASP A 1 191 ? 7.137 -4.160 7.487 1.00 67.88 191 ASP A O 1
ATOM 1425 N N . HIS A 1 192 ? 5.101 -3.966 8.390 1.00 72.94 192 HIS A N 1
ATOM 1426 C CA . HIS A 1 192 ? 4.874 -2.585 7.928 1.00 72.94 192 HIS A CA 1
ATOM 1427 C C . HIS A 1 192 ? 5.320 -1.625 9.021 1.00 72.94 192 HIS A C 1
ATOM 1429 O O . HIS A 1 192 ? 5.096 -1.946 10.170 1.00 72.94 192 HIS A O 1
ATOM 1435 N N . GLN A 1 193 ? 5.962 -0.500 8.705 1.00 64.75 193 GLN A N 1
ATOM 1436 C CA . GLN A 1 193 ? 6.295 0.622 9.611 1.00 64.75 193 GLN A CA 1
ATOM 1437 C C . GLN A 1 193 ? 6.049 0.395 11.134 1.00 64.75 193 GLN A C 1
ATOM 1439 O O . GLN A 1 193 ? 5.116 0.943 11.715 1.00 64.75 193 GLN A O 1
ATOM 1444 N N . GLY A 1 194 ? 6.855 -0.445 11.800 1.00 65.81 194 GLY A N 1
ATOM 1445 C CA . GLY A 1 194 ? 6.723 -0.743 13.242 1.00 65.81 194 GLY A CA 1
ATOM 1446 C C . GLY A 1 194 ? 6.166 -2.127 13.620 1.00 65.81 194 GLY A C 1
ATOM 1447 O O . GLY A 1 194 ? 6.338 -2.539 14.761 1.00 65.81 194 GLY A O 1
ATOM 1448 N N . GLY A 1 195 ? 5.592 -2.883 12.683 1.00 81.94 195 GLY A N 1
ATOM 1449 C CA . GLY A 1 195 ? 5.174 -4.277 12.845 1.00 81.94 195 GLY A CA 1
ATOM 1450 C C . GLY A 1 195 ? 3.693 -4.526 12.553 1.00 81.94 195 GLY A C 1
ATOM 1451 O O . GLY A 1 195 ? 3.026 -3.785 11.837 1.00 81.94 195 GLY A O 1
ATOM 1452 N N . ALA A 1 196 ? 3.163 -5.617 13.105 1.00 89.25 196 ALA A N 1
ATOM 1453 C CA . ALA A 1 196 ? 1.739 -5.913 13.015 1.00 89.25 196 ALA A CA 1
ATOM 1454 C C . ALA A 1 196 ? 0.953 -5.003 13.971 1.00 89.25 196 ALA A C 1
ATOM 1456 O O . ALA A 1 196 ? 1.246 -4.953 15.165 1.00 89.25 196 ALA A O 1
ATOM 1457 N N . GLY A 1 197 ? -0.068 -4.320 13.463 1.00 94.00 197 GLY A N 1
ATOM 1458 C CA . GLY A 1 197 ? -0.804 -3.309 14.218 1.00 94.00 197 GLY A CA 1
ATOM 1459 C C . GLY A 1 197 ? -1.986 -2.748 13.437 1.00 94.00 197 GLY A C 1
ATOM 1460 O O . GLY A 1 197 ? -2.281 -3.200 12.328 1.00 94.00 197 GLY A O 1
ATOM 1461 N N . ILE A 1 198 ? -2.670 -1.768 14.023 1.00 94.81 198 ILE A N 1
ATOM 1462 C CA . ILE A 1 198 ? -3.649 -0.937 13.320 1.00 94.81 198 ILE A CA 1
ATOM 1463 C C . ILE A 1 198 ? -3.041 0.441 13.112 1.00 94.81 198 ILE A C 1
ATOM 1465 O O . ILE A 1 198 ? -2.542 1.059 14.054 1.00 94.81 198 ILE A O 1
ATOM 1469 N N . TYR A 1 199 ? -3.121 0.902 11.872 1.00 92.69 199 TYR A N 1
ATOM 1470 C CA . TYR A 1 199 ? -2.582 2.165 11.404 1.00 92.69 199 TYR A CA 1
ATOM 1471 C C . TYR A 1 199 ? -3.722 3.117 11.085 1.00 92.69 199 TYR A C 1
ATOM 1473 O O . TYR A 1 199 ? -4.683 2.704 10.437 1.00 92.69 199 TYR A O 1
ATOM 1481 N N . ALA A 1 200 ? -3.612 4.357 11.552 1.00 91.25 200 ALA A N 1
ATOM 1482 C CA . ALA A 1 200 ? -4.541 5.440 11.259 1.00 91.25 200 ALA A CA 1
ATOM 1483 C C . ALA A 1 200 ? -3.866 6.468 10.353 1.00 91.25 200 ALA A C 1
ATOM 1485 O O . ALA A 1 200 ? -2.715 6.848 10.586 1.00 91.25 200 ALA A O 1
ATOM 1486 N N . THR A 1 201 ? -4.598 6.923 9.339 1.00 87.88 201 THR A N 1
ATOM 1487 C CA . THR A 1 201 ? -4.137 7.961 8.414 1.00 87.88 201 THR A CA 1
ATOM 1488 C C . THR A 1 201 ? -4.748 9.314 8.782 1.00 87.88 201 THR A C 1
ATOM 1490 O O . THR A 1 201 ? -5.966 9.512 8.734 1.00 87.88 201 THR A O 1
ATOM 1493 N N . PHE A 1 202 ? -3.887 10.271 9.100 1.00 85.25 202 PHE A N 1
ATOM 1494 C CA . PHE A 1 202 ? -4.210 11.679 9.313 1.00 85.25 202 PHE A CA 1
ATOM 1495 C C . PHE A 1 202 ? -3.663 12.520 8.145 1.00 85.25 202 PHE A C 1
ATOM 1497 O O . PHE A 1 202 ? -2.839 12.021 7.378 1.00 85.25 202 PHE A O 1
ATOM 1504 N N . PRO A 1 203 ? -4.086 13.790 7.971 1.00 80.00 203 PRO A N 1
ATOM 1505 C CA . PRO A 1 203 ? -3.708 14.595 6.803 1.00 80.00 203 PRO A CA 1
ATOM 1506 C C . PRO A 1 203 ? -2.201 14.717 6.532 1.00 80.00 203 PRO A C 1
ATOM 1508 O O . PRO A 1 203 ? -1.813 14.947 5.390 1.00 80.00 203 PRO A O 1
ATOM 1511 N N . GLU A 1 204 ? -1.362 14.585 7.560 1.00 78.44 204 GLU A N 1
ATOM 1512 C CA . GLU A 1 204 ? 0.090 14.762 7.451 1.00 78.44 204 GLU A CA 1
ATOM 1513 C C . GLU A 1 204 ? 0.891 13.489 7.763 1.00 78.44 204 GLU A C 1
ATOM 1515 O O . GLU A 1 204 ? 2.108 13.480 7.575 1.00 78.44 204 GLU A O 1
ATOM 1520 N N . VAL A 1 205 ? 0.252 12.425 8.264 1.00 81.12 205 VAL A N 1
ATOM 1521 C CA . VAL A 1 205 ? 0.973 11.266 8.806 1.00 81.12 205 VAL A CA 1
ATOM 1522 C C . VAL A 1 205 ? 0.115 9.999 8.837 1.00 81.12 205 VAL A C 1
ATOM 1524 O O . VAL A 1 205 ? -1.079 10.047 9.123 1.00 81.12 205 VAL A O 1
ATOM 1527 N N . GLU A 1 206 ? 0.741 8.847 8.599 1.00 85.00 206 GLU A N 1
ATOM 1528 C CA . GLU A 1 206 ? 0.215 7.542 9.006 1.00 85.00 206 GLU A CA 1
ATOM 1529 C C . GLU A 1 206 ? 0.957 7.092 10.268 1.00 85.00 206 GLU A C 1
ATOM 1531 O O . GLU A 1 206 ? 2.189 7.076 10.298 1.00 85.00 206 GLU A O 1
ATOM 1536 N N . ILE A 1 207 ? 0.219 6.738 11.319 1.00 87.62 207 ILE A N 1
ATOM 1537 C CA . ILE A 1 207 ? 0.803 6.252 12.573 1.00 87.62 207 ILE A CA 1
ATOM 1538 C C . ILE A 1 207 ? 0.186 4.925 12.990 1.00 87.62 207 ILE A C 1
ATOM 1540 O O . ILE A 1 207 ? -0.991 4.658 12.738 1.00 87.62 207 ILE A O 1
ATOM 1544 N N . MET A 1 208 ? 0.964 4.104 13.695 1.00 90.62 208 MET A N 1
ATOM 1545 C CA . MET A 1 208 ? 0.411 2.960 14.410 1.00 90.62 208 MET A CA 1
ATOM 1546 C C . MET A 1 208 ? -0.380 3.467 15.623 1.00 90.62 208 MET A C 1
ATOM 1548 O O . MET A 1 208 ? 0.196 3.944 16.601 1.00 90.62 208 MET A O 1
ATOM 1552 N N . ILE A 1 209 ? -1.706 3.352 15.557 1.00 92.31 209 ILE A N 1
ATOM 1553 C CA . ILE A 1 209 ? -2.624 3.823 16.602 1.00 92.31 209 ILE A CA 1
ATOM 1554 C C . ILE A 1 209 ? -3.003 2.712 17.590 1.00 92.31 209 ILE A C 1
ATOM 1556 O O . ILE A 1 209 ? -3.471 2.992 18.690 1.00 92.31 209 ILE A O 1
ATOM 1560 N N . ALA A 1 210 ? -2.812 1.441 17.226 1.00 93.75 210 ALA A N 1
ATOM 1561 C CA . ALA A 1 210 ? -3.010 0.319 18.137 1.00 93.75 210 ALA A CA 1
ATOM 1562 C C . ALA A 1 210 ? -1.990 -0.795 17.879 1.00 93.75 210 ALA A C 1
ATOM 1564 O O . ALA A 1 210 ? -1.903 -1.323 16.769 1.00 93.75 210 ALA A O 1
ATOM 1565 N N . GLU A 1 211 ? -1.272 -1.188 18.930 1.00 93.12 211 GLU A N 1
ATOM 1566 C CA . GLU A 1 211 ? -0.305 -2.288 18.915 1.00 93.12 211 GLU A CA 1
ATOM 1567 C C . GLU A 1 211 ? -0.787 -3.418 19.843 1.00 93.12 211 GLU A C 1
ATOM 1569 O O . GLU A 1 211 ? -1.193 -3.158 20.984 1.00 93.12 211 GLU A O 1
ATOM 1574 N N . PRO A 1 212 ? -0.767 -4.690 19.407 1.00 90.50 212 PRO A N 1
ATOM 1575 C CA . PRO A 1 212 ? -1.188 -5.798 20.253 1.00 90.50 212 PRO A CA 1
ATOM 1576 C C . PRO A 1 212 ? -0.279 -5.945 21.484 1.00 90.50 212 PRO A C 1
ATOM 1578 O O . PRO A 1 212 ? 0.913 -6.211 21.384 1.00 90.50 212 PRO A O 1
ATOM 1581 N N . GLY A 1 213 ? -0.873 -5.862 22.674 1.00 91.38 213 GLY A N 1
ATOM 1582 C CA . GLY A 1 213 ? -0.185 -6.022 23.955 1.00 91.38 213 GLY A CA 1
ATOM 1583 C C . GLY A 1 213 ? 0.374 -4.730 24.551 1.00 91.38 213 GLY A C 1
ATOM 1584 O O . GLY A 1 213 ? 0.841 -4.780 25.693 1.00 91.38 213 GLY A O 1
ATOM 1585 N N . ALA A 1 214 ? 0.289 -3.609 23.833 1.00 91.31 214 ALA A N 1
ATOM 1586 C CA . ALA A 1 214 ? 0.678 -2.300 24.335 1.00 91.31 214 ALA A CA 1
ATOM 1587 C C . ALA A 1 214 ? -0.361 -1.736 25.319 1.00 91.31 214 ALA A C 1
ATOM 1589 O O . ALA A 1 214 ? -1.561 -2.013 25.219 1.00 91.31 214 ALA A O 1
ATOM 1590 N N . ASP A 1 215 ? 0.116 -0.969 26.298 1.00 92.62 215 ASP A N 1
ATOM 1591 C CA . ASP A 1 215 ? -0.726 -0.255 27.259 1.00 92.62 215 ASP A CA 1
ATOM 1592 C C . ASP A 1 215 ? -1.018 1.143 26.697 1.00 92.62 215 ASP A C 1
ATOM 1594 O O . ASP A 1 215 ? -0.081 1.909 26.490 1.00 92.62 215 ASP A O 1
ATOM 1598 N N . ALA A 1 216 ? -2.288 1.451 26.425 1.00 90.19 216 ALA A N 1
ATOM 1599 C CA . ALA A 1 216 ? -2.722 2.660 25.721 1.00 90.19 216 ALA A CA 1
ATOM 1600 C C . ALA A 1 216 ? -3.693 3.500 26.561 1.00 90.19 216 ALA A C 1
ATOM 1602 O O . ALA A 1 216 ? -4.401 2.965 27.428 1.00 90.19 216 ALA A O 1
ATOM 1603 N N . ALA A 1 217 ? -3.767 4.795 26.251 1.00 91.00 217 ALA A N 1
ATOM 1604 C CA . ALA A 1 217 ? -4.735 5.732 26.803 1.00 91.00 217 ALA A CA 1
ATOM 1605 C C . ALA A 1 217 ? -5.406 6.487 25.647 1.00 91.00 217 ALA A C 1
ATOM 1607 O O . ALA A 1 217 ? -4.785 7.319 25.004 1.00 91.00 217 ALA A O 1
ATOM 1608 N N . TYR A 1 218 ? -6.669 6.171 25.358 1.00 91.00 218 TYR A N 1
ATOM 1609 C CA . TYR A 1 218 ? -7.381 6.756 24.221 1.00 91.00 218 TYR A CA 1
ATOM 1610 C C . TYR A 1 218 ? -8.344 7.856 24.656 1.00 91.00 218 TYR A C 1
ATOM 1612 O O . TYR A 1 218 ? -9.301 7.590 25.400 1.00 91.00 218 TYR A O 1
ATOM 1620 N N . GLY A 1 219 ? -8.150 9.059 24.118 1.00 89.56 219 GLY A N 1
ATOM 1621 C CA . GLY A 1 219 ? -9.167 10.103 24.094 1.00 89.56 219 GLY A CA 1
ATOM 1622 C C . GLY A 1 219 ? -10.329 9.747 23.161 1.00 89.56 219 GLY A C 1
ATOM 1623 O O . GLY A 1 219 ? -10.142 9.294 22.026 1.00 89.56 219 GLY A O 1
ATOM 1624 N N . GLY A 1 220 ? -11.569 9.890 23.639 1.00 89.81 220 GLY A N 1
ATOM 1625 C CA . GLY A 1 220 ? -12.725 9.729 22.763 1.00 89.81 220 GLY A CA 1
ATOM 1626 C C . GLY A 1 220 ? -14.078 9.657 23.455 1.00 89.81 220 GLY A C 1
ATOM 1627 O O . GLY A 1 220 ? -14.378 10.420 24.376 1.00 89.81 220 GLY A O 1
ATOM 1628 N N . GLY A 1 221 ? -14.949 8.765 22.976 1.00 88.62 221 GLY A N 1
ATOM 1629 C CA . GLY A 1 221 ? -16.300 8.638 23.512 1.00 88.62 221 GLY A CA 1
ATOM 1630 C C . GLY A 1 221 ? -16.940 7.270 23.318 1.00 88.62 221 GLY A C 1
ATOM 1631 O O . GLY A 1 221 ? -16.975 6.721 22.216 1.00 88.62 221 GLY A O 1
ATOM 1632 N N . SER A 1 222 ? -17.552 6.764 24.391 1.00 86.44 222 SER A N 1
ATOM 1633 C CA . SER A 1 222 ? -18.382 5.561 24.331 1.00 86.44 222 SER A CA 1
ATOM 1634 C C . SER A 1 222 ? -19.573 5.761 23.394 1.00 86.44 222 SER A C 1
ATOM 1636 O O . SER A 1 222 ? -20.196 6.831 23.339 1.00 86.44 222 SER A O 1
ATOM 1638 N N . ARG A 1 223 ? -19.912 4.704 22.665 1.00 81.25 223 ARG A N 1
ATOM 1639 C CA . ARG A 1 223 ? -21.075 4.630 21.785 1.00 81.25 223 ARG A CA 1
ATOM 1640 C C . ARG A 1 223 ? -21.906 3.426 22.185 1.00 81.25 223 ARG A C 1
ATOM 1642 O O . ARG A 1 223 ? -21.382 2.402 22.603 1.00 81.25 223 ARG A O 1
ATOM 1649 N N . ALA A 1 224 ? -23.222 3.557 22.061 1.00 70.88 224 ALA A N 1
ATOM 1650 C CA . ALA A 1 224 ? -24.093 2.409 22.243 1.00 70.88 224 ALA A CA 1
ATOM 1651 C C . ALA A 1 224 ? -23.757 1.335 21.196 1.00 70.88 224 ALA A C 1
ATOM 1653 O O . ALA A 1 224 ? -23.482 1.665 20.043 1.00 70.88 224 ALA A O 1
ATOM 1654 N N . ASN A 1 225 ? -23.865 0.060 21.576 1.00 71.44 225 ASN A N 1
ATOM 1655 C CA . ASN A 1 225 ? -23.745 -1.087 20.666 1.00 71.44 225 ASN A CA 1
ATOM 1656 C C . ASN A 1 225 ? -24.993 -1.241 19.783 1.00 71.44 225 ASN A C 1
ATOM 1658 O O . ASN A 1 225 ? -25.653 -2.279 19.763 1.00 71.44 225 ASN A O 1
ATOM 1662 N N . SER A 1 226 ? -25.370 -0.168 19.101 1.00 68.94 226 SER A N 1
ATOM 1663 C CA . SER A 1 226 ? -26.500 -0.108 18.186 1.00 68.94 226 SER A CA 1
ATOM 1664 C C . SER A 1 226 ? -26.262 0.991 17.160 1.00 68.94 226 SER A C 1
ATOM 1666 O O . SER A 1 226 ? -25.804 2.074 17.528 1.00 68.94 226 SER A O 1
ATOM 1668 N N . GLY A 1 227 ? -26.652 0.747 15.912 1.00 83.31 227 GLY A N 1
ATOM 1669 C CA . GLY A 1 227 ? -26.435 1.673 14.803 1.00 83.31 227 GLY A CA 1
ATOM 1670 C C . GLY A 1 227 ? -25.203 1.306 13.980 1.00 83.31 227 GLY A C 1
ATOM 1671 O O . GLY A 1 227 ? -24.634 0.231 14.142 1.00 83.31 227 GLY A O 1
ATOM 1672 N N . GLU A 1 228 ? -24.797 2.221 13.105 1.00 87.00 228 GLU A N 1
ATOM 1673 C CA . GLU A 1 228 ? -23.843 1.962 12.019 1.00 87.00 228 GLU A CA 1
ATOM 1674 C C . GLU A 1 228 ? -22.500 1.386 12.488 1.00 87.00 228 GLU A C 1
ATOM 1676 O O . GLU A 1 228 ? -22.062 0.369 11.962 1.00 87.00 228 GLU A O 1
ATOM 1681 N N . LEU A 1 229 ? -21.903 1.947 13.546 1.00 86.88 229 LEU A N 1
ATOM 1682 C CA . LEU A 1 229 ? -20.638 1.441 14.096 1.00 86.88 229 LEU A CA 1
ATOM 1683 C C . LEU A 1 229 ? -20.754 0.014 14.655 1.00 86.88 229 LEU A C 1
ATOM 1685 O O . LEU A 1 229 ? -19.807 -0.765 14.581 1.00 86.88 229 LEU A O 1
ATOM 1689 N N . ALA A 1 230 ? -21.911 -0.347 15.217 1.00 89.19 230 ALA A N 1
ATOM 1690 C CA . ALA A 1 230 ? -22.145 -1.697 15.724 1.00 89.19 230 ALA A CA 1
ATOM 1691 C C . ALA A 1 230 ? -22.386 -2.697 14.589 1.00 89.19 230 ALA A C 1
ATOM 1693 O O . ALA A 1 230 ? -21.907 -3.829 14.664 1.00 89.19 230 ALA A O 1
ATOM 1694 N N . ASP A 1 231 ? -23.077 -2.272 13.530 1.00 92.44 231 ASP A N 1
ATOM 1695 C CA . ASP A 1 231 ? -23.269 -3.078 12.324 1.00 92.44 231 ASP A CA 1
ATOM 1696 C C . ASP A 1 231 ? -21.932 -3.311 11.602 1.00 92.44 231 ASP A C 1
ATOM 1698 O O . ASP A 1 231 ? -21.643 -4.425 11.158 1.00 92.44 231 ASP A O 1
ATOM 1702 N N . GLU A 1 232 ? -21.079 -2.288 11.539 1.00 92.88 232 GLU A N 1
ATOM 1703 C CA . GLU A 1 232 ? -19.730 -2.400 10.994 1.00 92.88 232 GLU A CA 1
ATOM 1704 C C . GLU A 1 232 ? -18.843 -3.323 11.832 1.00 92.88 232 GLU A C 1
ATOM 1706 O O . GLU A 1 232 ? -18.216 -4.228 11.276 1.00 92.88 232 GLU A O 1
ATOM 1711 N N . TRP A 1 233 ? -18.845 -3.164 13.160 1.00 94.81 233 TRP A N 1
ATOM 1712 C CA . TRP A 1 233 ? -18.141 -4.079 14.057 1.00 94.81 233 TRP A CA 1
ATOM 1713 C C . TRP A 1 233 ? -18.597 -5.524 13.847 1.00 94.81 233 TRP A C 1
ATOM 1715 O O . TRP A 1 233 ? -17.771 -6.417 13.694 1.00 94.81 233 TRP A O 1
ATOM 1725 N N . ALA A 1 234 ? -19.905 -5.780 13.793 1.00 94.38 234 ALA A N 1
ATOM 1726 C CA . ALA A 1 234 ? -20.431 -7.128 13.585 1.00 94.38 234 ALA A CA 1
ATOM 1727 C C . ALA A 1 234 ? -20.054 -7.711 12.211 1.00 94.38 234 ALA A C 1
ATOM 1729 O O . ALA A 1 234 ? -19.898 -8.927 12.083 1.00 94.38 234 ALA A O 1
ATOM 1730 N N . ARG A 1 235 ? -19.900 -6.862 11.187 1.00 95.38 235 ARG A N 1
ATOM 1731 C CA . ARG A 1 235 ? -19.470 -7.262 9.840 1.00 95.38 235 ARG A CA 1
ATOM 1732 C C . ARG A 1 235 ? -17.983 -7.616 9.788 1.00 95.38 235 ARG A C 1
ATOM 1734 O O . ARG A 1 235 ? -17.638 -8.608 9.151 1.00 95.38 235 ARG A O 1
ATOM 1741 N N . LEU A 1 236 ? -17.127 -6.804 10.405 1.00 95.88 236 LEU A N 1
ATOM 1742 C CA . LEU A 1 236 ? -15.667 -6.949 10.341 1.00 95.88 236 LEU A CA 1
ATOM 1743 C C . LEU A 1 236 ? -15.106 -7.878 11.425 1.00 95.88 236 LEU A C 1
ATOM 1745 O O . LEU A 1 236 ? -14.107 -8.549 11.195 1.00 95.88 236 LEU A O 1
ATOM 1749 N N . CYS A 1 237 ? -15.778 -7.972 12.572 1.00 96.00 237 CYS A N 1
ATOM 1750 C CA . CYS A 1 237 ? -15.354 -8.735 13.748 1.00 96.00 237 CYS A CA 1
ATOM 1751 C C . CYS A 1 237 ? -16.418 -9.773 14.183 1.00 96.00 237 CYS A C 1
ATOM 1753 O O . CYS A 1 237 ? -16.828 -9.792 15.353 1.00 96.00 237 CYS A O 1
ATOM 1755 N N . PRO A 1 238 ? -16.928 -10.631 13.276 1.00 95.44 238 PRO A N 1
ATOM 1756 C CA . PRO A 1 238 ? -18.104 -11.465 13.537 1.00 95.44 238 PRO A CA 1
ATOM 1757 C C . PRO A 1 238 ? -17.887 -12.524 14.630 1.00 95.44 238 PRO A C 1
ATOM 1759 O O . PRO A 1 238 ? -18.851 -12.944 15.274 1.00 95.44 238 PRO A O 1
ATOM 1762 N N . GLY A 1 239 ? -16.645 -12.964 14.862 1.00 94.56 239 GLY A N 1
ATOM 1763 C CA . GLY A 1 239 ? -16.294 -13.909 15.926 1.00 94.56 239 GLY A CA 1
ATOM 1764 C C . GLY A 1 239 ? -16.122 -13.257 17.299 1.00 94.56 239 GLY A C 1
ATOM 1765 O O . GLY A 1 239 ? -15.906 -13.952 18.295 1.00 94.56 239 GLY A O 1
ATOM 1766 N N . SER A 1 240 ? -16.222 -11.928 17.369 1.00 94.31 240 SER A N 1
ATOM 1767 C CA . SER A 1 240 ? -15.697 -11.139 18.478 1.00 94.31 240 SER A CA 1
ATOM 1768 C C . SER A 1 240 ? -16.695 -10.101 19.000 1.00 94.31 240 SER A C 1
ATOM 1770 O O . SER A 1 240 ? -16.442 -8.896 18.905 1.00 94.31 240 SER A O 1
ATOM 1772 N N . PRO A 1 241 ? -17.829 -10.530 19.585 1.00 92.44 241 PRO A N 1
ATOM 1773 C CA . PRO A 1 241 ? -18.770 -9.599 20.190 1.00 92.44 241 PRO A CA 1
ATOM 1774 C C . PRO A 1 241 ? -18.118 -8.843 21.356 1.00 92.44 241 PRO A C 1
ATOM 1776 O O . PRO A 1 241 ? -17.285 -9.387 22.093 1.00 92.44 241 PRO A O 1
ATOM 1779 N N . VAL A 1 242 ? -18.531 -7.588 21.515 1.00 94.25 242 VAL A N 1
ATOM 1780 C CA . VAL A 1 242 ? -18.073 -6.667 22.561 1.00 94.25 242 VAL A CA 1
ATOM 1781 C C . VAL A 1 242 ? -19.261 -6.139 23.360 1.00 94.25 242 VAL A C 1
ATOM 1783 O O . VAL A 1 242 ? -20.389 -6.108 22.868 1.00 94.25 242 VAL A O 1
ATOM 1786 N N . ASP A 1 243 ? -19.003 -5.719 24.595 1.00 93.19 243 ASP A N 1
ATOM 1787 C CA . ASP A 1 243 ? -20.006 -5.161 25.509 1.00 93.19 243 ASP A CA 1
ATOM 1788 C C . ASP A 1 243 ? -20.245 -3.668 25.256 1.00 93.19 243 ASP A C 1
ATOM 1790 O O . ASP A 1 243 ? -21.323 -3.150 25.547 1.00 93.19 243 ASP A O 1
ATOM 1794 N N . ASN A 1 244 ? -19.247 -2.983 24.688 1.00 93.62 244 ASN A N 1
ATOM 1795 C CA . ASN A 1 244 ? -19.276 -1.557 24.370 1.00 93.62 244 ASN A CA 1
ATOM 1796 C C . ASN A 1 244 ? -18.393 -1.244 23.149 1.00 93.62 244 ASN A C 1
ATOM 1798 O O . ASN A 1 244 ? -17.436 -1.973 22.879 1.00 93.62 244 ASN A O 1
ATOM 1802 N N . LEU A 1 245 ? -18.671 -0.135 22.466 1.00 94.69 245 LEU A N 1
ATOM 1803 C CA . LEU A 1 245 ? -17.789 0.455 21.462 1.00 94.69 245 LEU A CA 1
ATOM 1804 C C . LEU A 1 245 ? -17.257 1.790 21.972 1.00 94.69 245 LEU A C 1
ATOM 1806 O O . LEU A 1 245 ? -17.989 2.589 22.563 1.00 94.69 245 LEU A O 1
ATOM 1810 N N . PHE A 1 246 ? -15.982 2.041 21.717 1.00 93.56 246 PHE A N 1
ATOM 1811 C CA . PHE A 1 246 ? -15.330 3.303 22.016 1.00 93.56 246 PHE A CA 1
ATOM 1812 C C . PHE A 1 246 ? -14.780 3.892 20.727 1.00 93.56 246 PHE A C 1
ATOM 1814 O O . PHE A 1 246 ? -13.930 3.293 20.072 1.00 93.56 246 PHE A O 1
ATOM 1821 N N . GLN A 1 247 ? -15.313 5.050 20.351 1.00 92.25 247 GLN A N 1
ATOM 1822 C CA . GLN A 1 247 ? -14.849 5.794 19.192 1.00 92.25 247 GLN A CA 1
ATOM 1823 C C . GLN A 1 247 ? -13.680 6.674 19.631 1.00 92.25 247 GLN A C 1
ATOM 1825 O O . GLN A 1 247 ? -13.867 7.560 20.470 1.00 92.25 247 GLN A O 1
ATOM 1830 N N . VAL A 1 248 ? -12.494 6.387 19.101 1.00 91.06 248 VAL A N 1
ATOM 1831 C CA . VAL A 1 248 ? -11.243 7.080 19.435 1.00 91.06 248 VAL A CA 1
ATOM 1832 C C . VAL A 1 248 ? -11.139 8.352 18.601 1.00 91.06 248 VAL A C 1
ATOM 1834 O O . VAL A 1 248 ? -11.249 8.281 17.383 1.00 91.06 248 VAL A O 1
ATOM 1837 N N . TYR A 1 249 ? -10.939 9.501 19.244 1.00 86.75 249 TYR A N 1
ATOM 1838 C CA . TYR A 1 249 ? -10.727 10.795 18.576 1.00 86.75 249 TYR A CA 1
ATOM 1839 C C . TYR A 1 249 ? -9.282 11.294 18.681 1.00 86.75 249 TYR A C 1
ATOM 1841 O O . TYR A 1 249 ? -8.981 12.386 18.208 1.00 86.75 249 TYR A O 1
ATOM 1849 N N . ASP A 1 250 ? -8.420 10.482 19.281 1.00 76.81 250 ASP A N 1
ATOM 1850 C CA . ASP A 1 250 ? -7.025 10.791 19.544 1.00 76.81 250 ASP A CA 1
ATOM 1851 C C . ASP A 1 250 ? -6.141 10.640 18.297 1.00 76.81 250 ASP A C 1
ATOM 1853 O O . ASP A 1 250 ? -6.297 9.689 17.524 1.00 76.81 250 ASP A O 1
ATOM 1857 N N . GLU A 1 251 ? -5.198 11.566 18.140 1.00 75.81 251 GLU A N 1
ATOM 1858 C CA . GLU A 1 251 ? -4.119 11.501 17.149 1.00 75.81 251 GLU A CA 1
ATOM 1859 C C . GLU A 1 251 ? -2.828 10.926 17.756 1.00 75.81 251 GLU A C 1
ATOM 1861 O O . GLU A 1 251 ? -1.936 10.551 17.004 1.00 75.81 251 GLU A O 1
ATOM 1866 N N . ASP A 1 252 ? -2.704 10.830 19.088 1.00 72.62 252 ASP A N 1
ATOM 1867 C CA . ASP A 1 252 ? -1.507 10.301 19.754 1.00 72.62 252 ASP A CA 1
ATOM 1868 C C . ASP A 1 252 ? -1.843 9.566 21.072 1.00 72.62 252 ASP A C 1
ATOM 1870 O O . ASP A 1 252 ? -1.763 10.138 22.160 1.00 72.62 252 ASP A O 1
ATOM 1874 N N . PRO A 1 253 ? -2.181 8.264 21.007 1.00 60.47 253 PRO A N 1
ATOM 1875 C CA . PRO A 1 253 ? -2.701 7.511 22.153 1.00 60.47 253 PRO A CA 1
ATOM 1876 C C . PRO A 1 253 ? -1.638 7.098 23.189 1.00 60.47 253 PRO A C 1
ATOM 1878 O O . PRO A 1 253 ? -1.922 6.303 24.095 1.00 60.47 253 PRO A O 1
ATOM 1881 N N . TRP A 1 254 ? -0.396 7.563 23.022 1.00 67.06 254 TRP A N 1
ATOM 1882 C CA . TRP A 1 254 ? 0.759 7.160 23.828 1.00 67.06 254 TRP A CA 1
ATOM 1883 C C . TRP A 1 254 ? 1.360 8.302 24.668 1.00 67.06 254 TRP A C 1
ATOM 1885 O O . TRP A 1 254 ? 2.380 8.071 25.329 1.00 67.06 254 TRP A O 1
ATOM 1895 N N . GLN A 1 255 ? 0.773 9.507 24.650 1.00 55.06 255 GLN A N 1
ATOM 1896 C CA . GLN A 1 255 ? 1.236 10.668 25.434 1.00 55.06 255 GLN A CA 1
ATOM 1897 C C . GLN A 1 255 ? 0.565 10.827 26.802 1.00 55.06 255 GLN A C 1
ATOM 1899 O O . GLN A 1 255 ? -0.647 10.563 26.937 1.00 55.06 255 GLN A O 1
#

pLDDT: mean 89.18, std 8.62, range [55.06, 97.69]

Sequence (255 aa):
MTFDVPTYEWGRDGGMDAGVTGHLGFTDEGCTMLYQPGQEDKALPLVFPNATGIRYSNGARAVIDEHGDLYGVEGQPLSYAGGWVDPNESWTATCGAYDGPEVVMVNDEPAHGPSATEPAPPDAAVPTRLPTAADLGWYDVPTFVWDPEQGGDAALLEGRVTFTDDGCAVINHDGVRTGLVLPNARGHRGDHQGGAGIYATFPEVEIMIAEPGADAAYGGGSRANSGELADEWARLCPGSPVDNLFQVYDEDPWQ

Secondary structure (DSSP, 8-state):
-EE---EE---S----BEEEEEEEEE-TT--EEEE-TT-GGGPEEEEEETEEEEE-TTS-EEEEETT--EEEEBTSEEEEEEEEE---HHHHHHH----SS-EEEE-S--SB---SSPPPPPSS----SPPPTTTTTEEE-SEE---TTS---SEEEEEEEEE-TTS-EEEEETTEEEEEEEETEEEE-SSSTTSSEEEEEETTEEEEEE-TT-EEEEEEEEE-S-SHHHHHHHHH-TT---SEEEEE--S-TT-

Foldseek 3Di:
DWAAELEDAAPLPDFAQDKDKAFWFAALLGYIWGDHVVLQLQTAGEYEYQWIWDADPQGKIFIAHPQQAGQHTGQDIGMATWDWDADDPSRCVRPNDAQAGTHIYGSGDRPGGHDPDDDHHHPDDHHHDHHHNVSQQKDDEQEDAADPVPFFQPDKDWAFWAADPLGWTWGQDPNFIETEHEYQKMFGQAPDPPTGAIWHDDPVDIDRPGDHGDIWMFGFDKDPCDPDSVVRCCVSVVVDDGRTYTYGNDPDGPD

Organism: NCBI:txid2593973